Protein AF-A0A6J7SQ19-F1 (afdb_monomer_lite)

Radius of gyration: 59.52 Å; chains: 1; bounding box: 127×38×156 Å

Structure (mmCIF, N/CA/C/O backbone):
data_AF-A0A6J7SQ19-F1
#
_entry.id   AF-A0A6J7SQ19-F1
#
loop_
_atom_site.group_PDB
_atom_site.id
_atom_site.type_symbol
_atom_site.label_atom_id
_atom_site.label_alt_id
_atom_site.label_comp_id
_atom_site.label_asym_id
_atom_site.label_entity_id
_atom_site.label_seq_id
_atom_site.pdbx_PDB_ins_code
_atom_site.Cartn_x
_atom_site.Cartn_y
_atom_site.Cartn_z
_atom_site.occupancy
_atom_site.B_iso_or_equiv
_atom_site.auth_seq_id
_atom_site.auth_comp_id
_atom_site.auth_asym_id
_atom_site.auth_atom_id
_atom_site.pdbx_PDB_model_num
ATOM 1 N N . MET A 1 1 ? 9.308 4.528 -17.799 1.00 61.47 1 MET A N 1
ATOM 2 C CA . MET A 1 1 ? 9.186 5.424 -16.622 1.00 61.47 1 MET A CA 1
ATOM 3 C C . MET A 1 1 ? 7.743 5.709 -16.205 1.00 61.47 1 MET A C 1
ATOM 5 O O . MET A 1 1 ? 7.456 5.507 -15.036 1.00 61.47 1 MET A O 1
ATOM 9 N N . ALA A 1 2 ? 6.822 6.088 -17.105 1.00 77.94 2 ALA A N 1
ATOM 10 C CA . ALA A 1 2 ? 5.436 6.434 -16.731 1.00 77.94 2 ALA A CA 1
ATOM 11 C C . ALA A 1 2 ? 4.703 5.368 -15.881 1.00 77.94 2 ALA A C 1
ATOM 13 O O . ALA A 1 2 ? 4.061 5.711 -14.897 1.00 77.94 2 ALA A O 1
ATOM 14 N N . ALA A 1 3 ? 4.859 4.077 -16.196 1.00 81.38 3 ALA A N 1
ATOM 15 C CA . ALA A 1 3 ? 4.222 2.994 -15.436 1.00 81.38 3 ALA A CA 1
ATOM 16 C C . ALA A 1 3 ? 4.798 2.794 -14.017 1.00 81.38 3 ALA A C 1
ATOM 18 O O . ALA A 1 3 ? 4.071 2.393 -13.113 1.00 81.38 3 ALA A O 1
ATOM 19 N N . ALA A 1 4 ? 6.093 3.065 -13.810 1.00 86.88 4 ALA A N 1
ATOM 20 C CA . ALA A 1 4 ? 6.707 2.996 -12.482 1.00 86.88 4 ALA A CA 1
ATOM 21 C C . ALA A 1 4 ? 6.239 4.168 -11.611 1.00 86.88 4 ALA A C 1
ATOM 23 O O . ALA A 1 4 ? 5.883 3.961 -10.455 1.00 86.88 4 ALA A O 1
ATOM 24 N N . GLN A 1 5 ? 6.146 5.363 -12.204 1.00 90.94 5 GLN A N 1
ATOM 25 C CA . GLN A 1 5 ? 5.613 6.541 -11.525 1.00 90.94 5 GLN A CA 1
ATOM 26 C C . GLN A 1 5 ? 4.146 6.346 -11.123 1.00 90.94 5 GLN A C 1
ATOM 28 O O . GLN A 1 5 ? 3.819 6.513 -9.959 1.00 90.94 5 GLN A O 1
ATOM 33 N N . GLN A 1 6 ? 3.290 5.875 -12.038 1.00 92.50 6 GLN A N 1
ATOM 34 C CA . GLN A 1 6 ? 1.878 5.602 -11.732 1.00 92.50 6 GLN A CA 1
ATOM 35 C C . GLN A 1 6 ? 1.698 4.634 -10.556 1.00 92.50 6 GLN A C 1
ATOM 37 O O . GLN A 1 6 ? 0.810 4.814 -9.727 1.00 92.50 6 GLN A O 1
ATOM 42 N N . LYS A 1 7 ? 2.542 3.600 -10.469 1.00 92.75 7 LYS A N 1
ATOM 43 C CA . LYS A 1 7 ? 2.512 2.648 -9.354 1.00 92.75 7 LYS A CA 1
ATOM 44 C C . LYS A 1 7 ? 2.992 3.274 -8.045 1.00 92.75 7 LYS A C 1
ATOM 46 O O . LYS A 1 7 ? 2.427 2.964 -7.002 1.00 92.75 7 LYS A O 1
ATOM 51 N N . ALA A 1 8 ? 4.004 4.139 -8.095 1.00 93.12 8 ALA A N 1
ATOM 52 C CA . ALA A 1 8 ? 4.473 4.875 -6.925 1.00 93.12 8 ALA A CA 1
ATOM 53 C C . ALA A 1 8 ? 3.40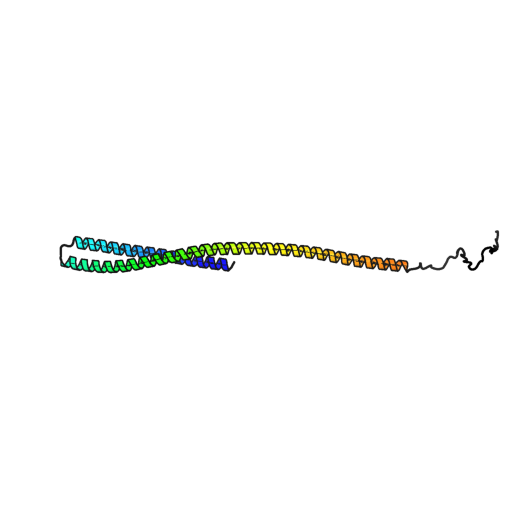2 5.852 -6.411 1.00 93.12 8 ALA A C 1
ATOM 55 O O . ALA A 1 8 ? 3.161 5.909 -5.209 1.00 93.12 8 ALA A O 1
ATOM 56 N N . ASP A 1 9 ? 2.705 6.543 -7.316 1.00 95.56 9 ASP A N 1
ATOM 57 C CA . ASP A 1 9 ? 1.605 7.448 -6.970 1.00 95.56 9 ASP A CA 1
ATOM 58 C C . ASP A 1 9 ? 0.426 6.676 -6.347 1.00 95.56 9 ASP A C 1
ATOM 60 O O . ASP A 1 9 ? -0.127 7.093 -5.330 1.00 95.56 9 ASP A O 1
ATOM 64 N N . ALA A 1 10 ? 0.079 5.509 -6.904 1.00 94.81 10 ALA A N 1
ATOM 65 C CA . ALA A 1 10 ? -0.948 4.631 -6.340 1.00 94.81 10 ALA A CA 1
ATOM 66 C C . ALA A 1 10 ? -0.567 4.107 -4.945 1.00 94.81 10 ALA A C 1
ATOM 68 O O . ALA A 1 10 ? -1.407 4.073 -4.049 1.00 94.81 10 ALA A O 1
ATOM 69 N N . LEU A 1 11 ? 0.702 3.736 -4.741 1.00 96.81 11 LEU A N 1
ATOM 70 C CA . LEU A 1 11 ? 1.204 3.344 -3.426 1.00 96.81 11 LEU A CA 1
ATOM 71 C C . LEU A 1 11 ? 1.103 4.502 -2.426 1.00 96.81 11 LEU A C 1
ATOM 73 O O . LEU A 1 11 ? 0.651 4.292 -1.306 1.00 96.81 11 LEU A O 1
ATOM 77 N N . ALA A 1 12 ? 1.482 5.718 -2.823 1.00 96.62 12 ALA A N 1
ATOM 78 C CA . ALA A 1 12 ? 1.387 6.891 -1.958 1.00 96.62 12 ALA A CA 1
ATOM 79 C C . ALA A 1 12 ? -0.063 7.183 -1.538 1.00 96.62 12 ALA A C 1
ATOM 81 O O . ALA A 1 12 ? -0.307 7.514 -0.378 1.00 96.62 12 ALA A O 1
ATOM 82 N N . ALA A 1 13 ? -1.023 7.012 -2.452 1.00 96.50 13 ALA A N 1
ATOM 83 C CA . ALA A 1 13 ? -2.443 7.157 -2.146 1.00 96.50 13 ALA A CA 1
ATOM 84 C C . ALA A 1 13 ? -2.919 6.121 -1.114 1.00 96.50 13 ALA A C 1
ATOM 86 O O . ALA A 1 13 ? -3.544 6.499 -0.126 1.00 96.50 13 ALA A O 1
ATOM 87 N N . VAL A 1 14 ? -2.566 4.843 -1.292 1.00 97.38 14 VAL A N 1
ATOM 88 C CA . VAL A 1 14 ? -2.947 3.778 -0.347 1.00 97.38 14 VAL A CA 1
ATOM 89 C C . VAL A 1 14 ? -2.276 3.959 1.013 1.00 97.38 14 VAL A C 1
ATOM 91 O O . VAL A 1 14 ? -2.932 3.773 2.026 1.00 97.38 14 VAL A O 1
ATOM 94 N N . VAL A 1 15 ? -1.012 4.390 1.066 1.00 96.94 15 VAL A N 1
ATOM 95 C CA . VAL A 1 15 ? -0.329 4.699 2.338 1.00 96.94 15 VAL A CA 1
ATOM 96 C C . VAL A 1 15 ? -1.060 5.808 3.099 1.00 96.94 15 VAL A C 1
ATOM 98 O O . VAL A 1 15 ? -1.231 5.719 4.313 1.00 96.94 15 VAL A O 1
ATOM 101 N N . ALA A 1 16 ? -1.511 6.852 2.399 1.00 97.12 16 ALA A N 1
ATOM 102 C CA . ALA A 1 16 ? -2.270 7.933 3.020 1.00 97.12 16 ALA A CA 1
ATOM 103 C C . ALA A 1 16 ? -3.651 7.465 3.511 1.00 97.12 16 ALA A C 1
ATOM 105 O O . ALA A 1 16 ? -4.080 7.855 4.598 1.00 97.12 16 ALA A O 1
ATOM 106 N N . GLU A 1 17 ? -4.337 6.627 2.731 1.00 96.69 17 GLU A N 1
ATOM 107 C CA . GLU A 1 17 ? -5.620 6.036 3.117 1.00 96.69 17 GLU A CA 1
ATOM 108 C C . GLU A 1 17 ? -5.473 5.112 4.331 1.00 96.69 17 GLU A C 1
ATOM 110 O O . GLU A 1 17 ? -6.260 5.203 5.270 1.00 96.69 17 GLU A O 1
ATOM 115 N N . ASN A 1 18 ? -4.418 4.298 4.359 1.00 96.50 18 ASN A N 1
ATOM 116 C CA . ASN A 1 18 ? -4.126 3.390 5.459 1.00 96.50 18 ASN A CA 1
ATOM 117 C C . ASN A 1 18 ? -3.840 4.150 6.760 1.00 96.50 18 ASN A C 1
ATOM 119 O O . ASN A 1 18 ? -4.461 3.885 7.783 1.00 96.50 18 ASN A O 1
ATOM 123 N N . ALA A 1 19 ? -3.014 5.200 6.705 1.00 96.44 19 ALA A N 1
ATOM 124 C CA . ALA A 1 19 ? -2.771 6.060 7.864 1.00 96.44 19 ALA A CA 1
ATOM 125 C C . ALA A 1 19 ? -4.064 6.714 8.395 1.00 96.44 19 ALA A C 1
ATOM 127 O O . ALA A 1 19 ? -4.245 6.877 9.603 1.00 96.44 19 ALA A O 1
ATOM 128 N N . ALA A 1 20 ? -4.990 7.093 7.508 1.00 96.75 20 ALA A N 1
ATOM 129 C CA . ALA A 1 20 ? -6.291 7.615 7.921 1.00 96.75 20 ALA A CA 1
ATOM 130 C C . ALA A 1 20 ? -7.177 6.529 8.561 1.00 96.75 20 ALA A C 1
ATOM 132 O O . ALA A 1 20 ? -7.862 6.813 9.549 1.00 96.75 20 ALA A O 1
ATOM 133 N N . ALA A 1 21 ? -7.146 5.303 8.032 1.00 97.31 21 ALA A N 1
ATOM 134 C CA . ALA A 1 21 ? -7.865 4.154 8.576 1.00 97.31 21 ALA A CA 1
ATOM 135 C C . ALA A 1 21 ? -7.328 3.740 9.956 1.00 97.31 21 ALA A C 1
ATOM 137 O O . ALA A 1 21 ? -8.123 3.541 10.870 1.00 97.31 21 ALA A O 1
ATOM 138 N N . GLU A 1 22 ? -6.008 3.728 10.164 1.00 97.00 22 GLU A N 1
ATOM 139 C CA . GLU A 1 22 ? -5.392 3.471 11.475 1.00 97.00 22 GLU A CA 1
ATOM 140 C C . GLU A 1 22 ? -5.853 4.491 12.525 1.00 97.00 22 GLU A C 1
ATOM 142 O O . GLU A 1 22 ? -6.236 4.130 13.639 1.00 97.00 22 GLU A O 1
ATOM 147 N N . VAL A 1 23 ? -5.894 5.778 12.161 1.00 97.75 23 VAL A N 1
ATOM 148 C CA . VAL A 1 23 ? -6.416 6.832 13.043 1.00 97.75 23 VAL A CA 1
ATOM 149 C C . VAL A 1 23 ? -7.904 6.619 13.341 1.00 97.75 23 VAL A C 1
ATOM 151 O O . VAL A 1 23 ? -8.350 6.877 14.462 1.00 97.75 23 VAL A O 1
ATOM 154 N N . ALA A 1 24 ? -8.692 6.169 12.363 1.00 95.88 24 ALA A N 1
ATOM 155 C CA . ALA A 1 24 ? -10.102 5.852 12.568 1.00 95.88 24 ALA A CA 1
ATOM 156 C C . ALA A 1 24 ? -10.284 4.642 13.500 1.00 95.88 24 ALA A C 1
ATOM 158 O O . ALA A 1 24 ? -11.087 4.721 14.431 1.00 95.88 24 ALA A O 1
ATOM 159 N N . ALA A 1 25 ? -9.496 3.580 13.321 1.00 97.00 25 ALA A N 1
ATOM 160 C CA . ALA A 1 25 ? -9.486 2.405 14.187 1.00 97.00 25 ALA A CA 1
ATOM 161 C C . ALA A 1 25 ? -9.080 2.766 15.620 1.00 97.00 25 ALA A C 1
ATOM 163 O O . ALA A 1 25 ? -9.743 2.360 16.573 1.00 97.00 25 ALA A O 1
ATOM 164 N N . GLN A 1 26 ? -8.065 3.619 15.791 1.00 97.12 26 GLN A N 1
ATOM 165 C CA . GLN A 1 26 ? -7.659 4.101 17.109 1.00 97.12 26 GLN A CA 1
ATOM 166 C C . GLN A 1 26 ? -8.778 4.895 17.794 1.00 97.12 26 GLN A C 1
ATOM 168 O O . GLN A 1 26 ? -9.057 4.674 18.971 1.00 97.12 26 GLN A O 1
ATOM 173 N N . LYS A 1 27 ? -9.466 5.779 17.061 1.00 97.50 27 LYS A N 1
ATOM 174 C CA . LYS A 1 27 ? -10.623 6.522 17.587 1.00 97.50 27 LYS A CA 1
ATOM 175 C C . LYS A 1 27 ? -11.780 5.600 17.964 1.00 97.50 27 LYS A C 1
ATOM 177 O O . LYS A 1 27 ? -12.394 5.812 19.006 1.00 97.50 27 LYS A O 1
ATOM 182 N N . ALA A 1 28 ? -12.070 4.588 17.148 1.00 97.06 28 ALA A N 1
ATOM 183 C CA . ALA A 1 28 ? -13.110 3.605 17.437 1.00 97.06 28 ALA A CA 1
ATOM 184 C C . ALA A 1 28 ? -12.775 2.782 18.692 1.00 97.06 28 ALA A C 1
ATOM 186 O O . ALA A 1 28 ? -13.626 2.617 19.564 1.00 97.06 28 ALA A O 1
ATOM 187 N N . ALA A 1 29 ? -11.518 2.356 18.840 1.00 95.94 29 ALA A N 1
ATOM 188 C CA . ALA A 1 29 ? -11.042 1.663 20.033 1.00 95.94 29 ALA A CA 1
ATOM 189 C C . ALA A 1 29 ? -11.130 2.545 21.292 1.00 95.94 29 ALA A C 1
ATOM 191 O O . ALA A 1 29 ? -11.565 2.074 22.343 1.00 95.94 29 ALA A O 1
ATOM 192 N N . SER A 1 30 ? -10.771 3.832 21.196 1.00 97.12 30 SER A N 1
ATOM 193 C CA . SER A 1 30 ? -10.943 4.785 22.302 1.00 97.12 30 SER A CA 1
ATOM 194 C C . SER A 1 30 ? -12.415 4.968 22.678 1.00 97.12 30 SER A C 1
ATOM 196 O O . SER A 1 30 ? -12.744 4.912 23.858 1.00 97.12 30 SER A O 1
ATOM 198 N N . ALA A 1 31 ? -13.310 5.106 21.697 1.00 96.50 31 ALA A N 1
ATOM 199 C CA . ALA A 1 31 ? -14.744 5.214 21.954 1.00 96.50 31 ALA A CA 1
ATOM 200 C C . ALA A 1 31 ? -15.303 3.953 22.636 1.00 96.50 31 ALA A C 1
ATOM 202 O O . ALA A 1 31 ? -16.073 4.057 23.589 1.00 96.50 31 ALA A O 1
ATOM 203 N N . LEU A 1 32 ? -14.882 2.758 22.206 1.00 97.56 32 LEU A N 1
ATOM 204 C CA . LEU A 1 32 ? -15.256 1.508 22.868 1.00 97.56 32 LEU A CA 1
ATOM 205 C C . LEU A 1 32 ? -14.765 1.471 24.325 1.00 97.56 32 LEU A C 1
ATOM 207 O O . LEU A 1 32 ? -15.523 1.088 25.217 1.00 97.56 32 LEU A O 1
ATOM 211 N N . ALA A 1 33 ? -13.530 1.908 24.586 1.0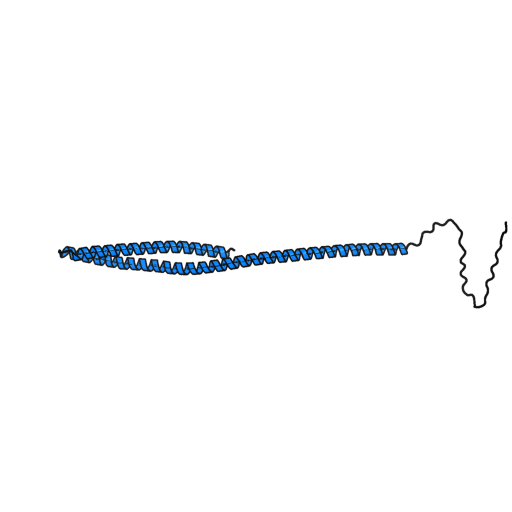0 96.75 33 ALA A N 1
ATOM 212 C CA . ALA A 1 33 ? -12.984 1.980 25.939 1.00 96.75 33 ALA A CA 1
ATOM 213 C C . ALA A 1 33 ? -13.790 2.931 26.844 1.00 96.75 33 ALA A C 1
ATOM 215 O O . ALA A 1 33 ? -14.128 2.557 27.966 1.00 96.75 33 ALA A O 1
ATOM 216 N N . GLU A 1 34 ? -14.169 4.111 26.345 1.00 97.31 34 GLU A N 1
ATOM 217 C CA . GLU A 1 34 ? -15.006 5.071 27.081 1.00 97.31 34 GLU A CA 1
ATOM 218 C C . GLU A 1 34 ? -16.383 4.488 27.438 1.00 97.31 34 GLU A C 1
ATOM 220 O O . GLU A 1 34 ? -16.883 4.675 28.549 1.00 97.31 34 GLU A O 1
ATOM 225 N N . VAL A 1 35 ? -17.013 3.747 26.521 1.00 97.38 35 VAL A N 1
ATOM 226 C CA . VAL A 1 35 ? -18.318 3.120 26.790 1.00 97.38 35 VAL A CA 1
ATOM 227 C C . VAL A 1 35 ? -18.181 1.971 27.801 1.00 97.38 35 VAL A C 1
ATOM 229 O O . VAL A 1 35 ? -19.038 1.805 28.675 1.00 97.38 35 VAL A O 1
ATOM 232 N N . LEU A 1 36 ? -17.088 1.206 27.750 1.00 97.19 36 LEU A N 1
ATOM 233 C CA . LEU A 1 36 ? -16.792 0.173 28.749 1.00 97.19 36 LEU A CA 1
ATOM 234 C C . LEU A 1 36 ? -16.543 0.771 30.141 1.00 97.19 36 LEU A C 1
ATOM 236 O O . LEU A 1 36 ? -16.985 0.196 31.140 1.00 97.19 36 LEU A O 1
ATOM 240 N N . GLU A 1 37 ? -15.903 1.937 30.220 1.00 97.12 37 GLU A N 1
ATOM 241 C CA . GLU A 1 37 ? -15.736 2.681 31.469 1.00 97.12 37 GLU A CA 1
ATOM 242 C C . GLU A 1 37 ? -17.091 3.154 32.020 1.00 97.12 37 GLU A C 1
ATOM 244 O O . GLU A 1 37 ? -17.403 2.903 33.187 1.00 97.12 37 GLU A O 1
ATOM 249 N N . GLN A 1 38 ? -17.967 3.705 31.169 1.00 97.06 38 GLN A N 1
ATOM 250 C CA . GLN A 1 38 ? -19.342 4.050 31.558 1.00 97.06 38 GLN A CA 1
ATOM 251 C C . GLN A 1 38 ? -20.102 2.836 32.110 1.00 97.06 38 GLN A C 1
ATOM 253 O O . GLN A 1 38 ? -20.788 2.941 33.132 1.00 97.06 38 GLN A O 1
ATOM 258 N N . ARG A 1 39 ? -19.960 1.659 31.483 1.00 97.06 39 ARG A N 1
ATOM 259 C CA . ARG A 1 39 ? -20.559 0.413 31.986 1.00 97.06 39 ARG A CA 1
ATOM 260 C C . ARG A 1 39 ? -20.041 0.059 33.375 1.00 97.06 39 ARG A C 1
ATOM 262 O O . ARG A 1 39 ? -20.836 -0.337 34.233 1.00 97.06 39 ARG A O 1
ATOM 269 N N . ALA A 1 40 ? -18.738 0.194 33.610 1.00 96.19 40 ALA A N 1
ATOM 270 C CA . ALA A 1 40 ? -18.130 -0.084 34.907 1.00 96.19 40 ALA A CA 1
ATOM 271 C C . ALA A 1 40 ? -18.650 0.875 35.994 1.00 96.19 40 ALA A C 1
ATOM 273 O O . ALA A 1 40 ? -19.036 0.427 37.078 1.00 96.19 40 ALA A O 1
ATOM 274 N N . GLU A 1 41 ? -18.755 2.172 35.696 1.00 96.25 41 GLU A N 1
ATOM 275 C CA . GLU A 1 41 ? -19.311 3.164 36.621 1.00 96.25 41 GLU A CA 1
ATOM 276 C C . GLU A 1 41 ? -20.779 2.889 36.972 1.00 96.25 41 GLU A C 1
ATOM 278 O O . GLU A 1 41 ? -21.167 2.946 38.143 1.00 96.25 41 GLU A O 1
ATOM 283 N N . ILE A 1 42 ? -21.608 2.581 35.970 1.00 96.25 42 ILE A N 1
ATOM 284 C CA . ILE A 1 42 ? -23.028 2.258 36.167 1.00 96.25 42 ILE A CA 1
ATOM 285 C C . ILE A 1 42 ? -23.168 0.976 36.992 1.00 96.25 42 ILE A C 1
ATOM 287 O O . ILE A 1 42 ? -23.968 0.933 37.928 1.00 96.25 42 ILE A O 1
ATOM 291 N N . SER A 1 43 ? -22.350 -0.039 36.709 1.00 93.88 43 SER A N 1
ATOM 292 C CA . SER A 1 43 ? -22.338 -1.295 37.468 1.00 93.88 43 SER A CA 1
ATOM 293 C C . SER A 1 43 ? -21.961 -1.067 38.938 1.00 93.88 43 SER A C 1
ATOM 295 O O . SER A 1 43 ? -22.599 -1.615 39.837 1.00 93.88 43 SER A O 1
ATOM 297 N N . SER A 1 44 ? -20.980 -0.200 39.203 1.00 94.56 44 SER A N 1
ATOM 298 C CA . SER A 1 44 ? -20.584 0.193 40.563 1.00 94.56 44 SER A CA 1
ATOM 299 C C . SER A 1 44 ? -21.711 0.924 41.313 1.00 94.56 44 SER A C 1
ATOM 301 O O . SER A 1 44 ? -22.014 0.615 42.473 1.00 94.56 44 SER A O 1
ATOM 303 N N . LYS A 1 45 ? -22.412 1.845 40.635 1.00 94.25 45 LYS A N 1
ATOM 304 C CA . LYS A 1 45 ? -23.600 2.525 41.183 1.00 94.25 45 LYS A CA 1
ATOM 305 C C . LYS A 1 45 ? -24.719 1.531 41.496 1.00 94.25 45 LYS A C 1
ATOM 307 O O . LYS A 1 45 ? -25.315 1.603 42.568 1.00 94.25 45 LYS A O 1
ATOM 312 N N . LEU A 1 46 ? -24.974 0.566 40.612 1.00 93.81 46 LEU A N 1
ATOM 313 C CA . LEU A 1 46 ? -25.996 -0.458 40.829 1.00 93.81 46 LEU A CA 1
ATOM 314 C C . LEU A 1 46 ? -25.673 -1.346 42.043 1.00 93.81 46 LEU A C 1
ATOM 316 O O . LEU A 1 46 ? -26.566 -1.661 42.832 1.00 93.81 46 LEU A O 1
ATOM 320 N N . ALA A 1 47 ? -24.401 -1.711 42.229 1.00 92.81 47 ALA A N 1
ATOM 321 C CA . ALA A 1 47 ? -23.956 -2.528 43.357 1.00 92.81 47 ALA A CA 1
ATOM 322 C C . ALA A 1 47 ? -24.157 -1.833 44.716 1.00 92.81 47 ALA A C 1
ATOM 324 O O . ALA A 1 47 ? -24.516 -2.488 45.695 1.00 92.81 47 ALA A O 1
ATOM 325 N N . THR A 1 48 ? -23.971 -0.512 44.774 1.00 93.62 48 THR A N 1
ATOM 326 C CA . THR A 1 48 ? -24.037 0.284 46.015 1.00 93.62 48 THR A CA 1
ATOM 327 C C . THR A 1 48 ? -25.417 0.883 46.306 1.00 93.62 48 THR A C 1
ATOM 329 O O . THR A 1 48 ? -25.667 1.347 47.419 1.00 93.62 48 THR A O 1
ATOM 332 N N . SER A 1 49 ? -26.340 0.860 45.342 1.00 92.19 49 SER A N 1
ATOM 333 C CA . SER A 1 49 ? -27.642 1.512 45.482 1.00 92.19 49 SER A CA 1
ATOM 334 C C . SER A 1 49 ? -28.632 0.695 46.323 1.00 92.19 49 SER A C 1
ATOM 336 O O . SER A 1 49 ? -29.003 -0.423 45.970 1.00 92.19 49 SER A O 1
ATOM 338 N N . LEU A 1 50 ? -29.100 1.248 47.446 1.00 90.75 50 LEU A N 1
ATOM 339 C CA . LEU A 1 50 ? -30.001 0.561 48.391 1.00 90.75 50 LEU A CA 1
ATOM 340 C C . LEU A 1 50 ? -31.494 0.801 48.111 1.00 90.75 50 LEU A C 1
ATOM 342 O O . LEU A 1 50 ? -32.345 0.103 48.660 1.00 90.75 50 LEU A O 1
ATOM 346 N N . LYS A 1 51 ? -31.834 1.794 47.281 1.00 94.38 51 LYS A N 1
ATOM 347 C CA . LYS A 1 51 ? -33.225 2.175 47.004 1.00 94.38 51 LYS A CA 1
ATOM 348 C C . LYS A 1 51 ? -33.745 1.468 45.746 1.00 94.38 51 LYS A C 1
ATOM 350 O O . LYS A 1 51 ? -33.116 1.593 44.697 1.00 94.38 51 LYS A O 1
ATOM 355 N N . PRO A 1 52 ? -34.917 0.804 45.791 1.00 91.69 52 PRO A N 1
ATOM 356 C CA . PRO A 1 52 ? -35.460 0.082 44.636 1.00 91.69 52 PRO A CA 1
ATOM 357 C C . PRO A 1 52 ? -35.648 0.943 43.379 1.00 91.69 52 PRO A C 1
ATOM 359 O O . PRO A 1 52 ? -35.323 0.504 42.281 1.00 91.69 52 PRO A O 1
ATOM 362 N N . ALA A 1 53 ? -36.123 2.184 43.533 1.00 90.81 53 ALA A N 1
ATOM 363 C CA . ALA A 1 53 ? -36.317 3.102 42.407 1.00 90.81 53 ALA A CA 1
ATOM 364 C C . ALA A 1 53 ? -34.987 3.496 41.731 1.00 90.81 53 ALA A C 1
ATOM 366 O O . ALA A 1 53 ? -34.896 3.536 40.502 1.00 90.81 53 ALA A O 1
ATOM 367 N N . ASP A 1 54 ? -33.937 3.718 42.527 1.00 91.25 54 ASP A N 1
ATOM 368 C CA . ASP A 1 54 ? -32.607 4.060 42.019 1.00 91.25 54 ASP A CA 1
ATOM 369 C C . ASP A 1 54 ? -31.990 2.853 41.298 1.00 91.25 54 ASP A C 1
ATOM 371 O O . ASP A 1 54 ? -31.448 3.004 40.205 1.00 91.25 54 ASP A O 1
ATOM 375 N N . ARG A 1 55 ? -32.149 1.634 41.833 1.00 93.44 55 ARG A N 1
ATOM 376 C CA . ARG A 1 55 ? -31.709 0.405 41.149 1.00 93.44 55 ARG A CA 1
ATOM 377 C C . ARG A 1 55 ? -32.385 0.237 39.787 1.00 93.44 55 ARG A C 1
ATOM 379 O O . ARG A 1 55 ? -31.678 0.090 38.798 1.00 93.44 55 ARG A O 1
ATOM 386 N N . ALA A 1 56 ? -33.710 0.379 39.712 1.00 93.19 56 ALA A N 1
ATOM 387 C CA . ALA A 1 56 ? -34.455 0.241 38.457 1.00 93.19 56 ALA A CA 1
ATOM 388 C C . ALA A 1 56 ? -34.012 1.253 37.380 1.00 93.19 56 ALA A C 1
ATOM 390 O O . ALA A 1 56 ? -33.861 0.908 36.207 1.00 93.19 56 ALA A O 1
ATOM 391 N N . SER A 1 57 ? -33.764 2.511 37.762 1.00 93.38 57 SER A N 1
ATOM 392 C CA . SER A 1 57 ? -33.233 3.514 36.823 1.00 93.38 57 SER A CA 1
ATOM 393 C C . SER A 1 57 ? -31.796 3.213 36.376 1.00 93.38 57 SER A C 1
ATOM 395 O O . SER A 1 57 ? -31.464 3.427 35.210 1.00 93.38 57 SER A O 1
ATOM 397 N N . THR A 1 58 ? -30.964 2.667 37.266 1.00 94.44 58 THR A N 1
ATOM 398 C CA . THR A 1 58 ? -29.569 2.313 36.966 1.00 94.44 58 THR A CA 1
ATOM 399 C C . THR A 1 58 ? -29.478 1.062 36.084 1.00 94.44 58 THR A C 1
ATOM 401 O O . THR A 1 58 ? -28.658 1.025 35.175 1.00 94.44 58 THR A O 1
ATOM 404 N N . GLU A 1 59 ? -30.366 0.079 36.267 1.00 94.12 59 GLU A N 1
ATOM 405 C CA . GLU A 1 59 ? -30.517 -1.084 35.374 1.00 94.12 59 GLU A CA 1
ATOM 406 C C . GLU A 1 59 ? -30.927 -0.660 33.960 1.00 94.12 59 GLU A C 1
ATOM 408 O O . GLU A 1 59 ? -30.361 -1.133 32.977 1.00 94.12 59 GLU A O 1
ATOM 413 N N . LYS A 1 60 ? -31.851 0.302 33.839 1.00 94.94 60 LYS A N 1
ATOM 414 C CA . LYS A 1 60 ? -32.222 0.867 32.535 1.00 94.94 60 LYS A CA 1
ATOM 415 C C . LYS A 1 60 ? -31.049 1.588 31.861 1.00 94.94 60 LYS A C 1
ATOM 417 O O . LYS A 1 60 ? -30.886 1.488 30.648 1.00 94.94 60 LYS A O 1
ATOM 422 N N . ALA A 1 61 ? -30.241 2.318 32.632 1.00 94.75 61 ALA A N 1
ATOM 423 C CA . ALA A 1 61 ? -29.032 2.960 32.121 1.00 94.75 61 ALA A CA 1
ATOM 424 C C . ALA A 1 61 ? -27.966 1.935 31.701 1.00 94.75 61 ALA A C 1
ATOM 426 O O . ALA A 1 61 ? -27.278 2.162 30.709 1.00 94.75 61 ALA A O 1
ATOM 427 N N . LEU A 1 62 ? -27.857 0.811 32.419 1.00 95.25 62 LEU A N 1
ATOM 428 C CA . LEU A 1 62 ? -26.945 -0.280 32.084 1.00 95.25 62 LEU A CA 1
ATOM 429 C C . LEU A 1 62 ? -27.317 -0.915 30.741 1.00 95.25 62 LEU A C 1
ATOM 431 O O . LEU A 1 62 ? -26.457 -0.992 29.873 1.00 95.25 62 LEU A O 1
ATOM 435 N N . ALA A 1 63 ? -28.593 -1.257 30.539 1.00 95.12 63 ALA A N 1
ATOM 436 C CA . ALA A 1 63 ? -29.077 -1.801 29.267 1.00 95.12 63 ALA A CA 1
ATOM 437 C C . ALA A 1 63 ? -28.790 -0.852 28.087 1.00 95.12 63 ALA A C 1
ATOM 439 O O . ALA A 1 63 ? -28.264 -1.265 27.062 1.00 95.12 63 ALA A O 1
ATOM 440 N N . ALA A 1 64 ? -29.036 0.451 28.263 1.00 94.56 64 ALA A N 1
ATOM 441 C CA . ALA A 1 64 ? -28.741 1.445 27.229 1.00 94.56 64 ALA A CA 1
ATOM 442 C C . ALA A 1 64 ? -27.236 1.610 26.937 1.00 94.56 64 ALA A C 1
ATOM 444 O O . ALA A 1 64 ? -26.868 2.087 25.864 1.00 94.56 64 ALA A O 1
ATOM 445 N N . VAL A 1 65 ? -26.357 1.292 27.894 1.00 97.12 65 VAL A N 1
ATOM 446 C CA . VAL A 1 65 ? -24.907 1.269 27.667 1.00 97.12 65 VAL A CA 1
ATOM 447 C C . VAL A 1 65 ? -24.471 -0.028 26.995 1.00 97.12 65 VAL A C 1
ATOM 449 O O . VAL A 1 65 ? -23.572 0.029 26.167 1.00 97.12 65 VAL A O 1
ATOM 452 N N . GLU A 1 66 ? -25.112 -1.162 27.273 1.00 96.19 66 GLU A N 1
ATOM 453 C CA . GLU A 1 66 ? -24.852 -2.416 26.552 1.00 96.19 66 GLU A CA 1
ATOM 454 C C . GLU A 1 66 ? -25.148 -2.269 25.052 1.00 96.19 66 GLU A C 1
ATOM 456 O O . GLU A 1 66 ? -24.269 -2.557 24.246 1.00 96.19 66 GLU A O 1
ATOM 461 N N . ASP A 1 67 ? -26.267 -1.638 24.678 1.00 94.88 67 ASP A N 1
ATOM 462 C CA . ASP A 1 67 ? -26.564 -1.317 23.269 1.00 94.88 67 ASP A CA 1
ATOM 463 C C . ASP A 1 67 ? -25.465 -0.450 22.611 1.00 94.88 67 ASP A C 1
ATOM 465 O O . ASP A 1 67 ? -25.145 -0.589 21.428 1.00 94.88 67 ASP A O 1
ATOM 469 N N . LYS A 1 68 ? -24.864 0.476 23.374 1.00 95.56 68 LYS A N 1
ATOM 470 C CA . LYS A 1 68 ? -23.758 1.316 22.885 1.00 95.56 68 LYS A CA 1
ATOM 471 C C . LYS A 1 68 ? -22.452 0.542 22.754 1.00 95.56 68 LYS A C 1
ATOM 473 O O . LYS A 1 68 ? -21.651 0.903 21.895 1.00 95.56 68 LYS A O 1
ATOM 478 N N . ILE A 1 69 ? -22.215 -0.458 23.604 1.00 97.56 69 ILE A N 1
ATOM 479 C CA . ILE A 1 69 ? -21.036 -1.325 23.508 1.00 97.56 69 ILE A CA 1
ATOM 480 C C . ILE A 1 69 ? -21.114 -2.114 22.215 1.00 97.56 69 ILE A C 1
ATOM 482 O O . ILE A 1 69 ? -20.150 -2.079 21.462 1.00 97.56 69 ILE A O 1
ATOM 486 N N . ASP A 1 70 ? -22.257 -2.734 21.929 1.00 95.50 70 ASP A N 1
ATOM 487 C CA . ASP A 1 70 ? -22.443 -3.519 20.707 1.00 95.50 70 ASP A CA 1
ATOM 488 C C . ASP A 1 70 ? -22.190 -2.655 19.461 1.00 95.50 70 ASP A C 1
ATOM 490 O O . ASP A 1 70 ? -21.414 -3.024 18.579 1.00 95.50 70 ASP A O 1
ATOM 494 N N . ALA A 1 71 ? -22.752 -1.440 19.431 1.00 95.38 71 ALA A N 1
ATOM 495 C CA . ALA A 1 71 ? -22.516 -0.496 18.340 1.00 95.38 71 ALA A CA 1
ATOM 496 C C . ALA A 1 71 ? -21.043 -0.045 18.242 1.00 95.38 71 ALA A C 1
ATOM 498 O O . ALA A 1 71 ? -20.497 0.063 17.144 1.00 95.38 71 ALA A O 1
ATOM 499 N N . ALA A 1 72 ? -20.384 0.234 19.372 1.00 95.75 72 ALA A N 1
ATOM 500 C CA . ALA A 1 72 ? -18.982 0.648 19.391 1.00 95.75 72 ALA A CA 1
ATOM 501 C C . ALA A 1 72 ? -18.031 -0.492 18.990 1.00 95.75 72 ALA A C 1
ATOM 503 O O . ALA A 1 72 ? -17.039 -0.235 18.309 1.00 95.75 72 ALA A O 1
ATOM 504 N N . GLN A 1 73 ? -18.345 -1.735 19.368 1.00 97.25 73 GLN A N 1
ATOM 505 C CA . GLN A 1 73 ? -17.621 -2.934 18.948 1.00 97.25 73 GLN A CA 1
ATOM 506 C C . GLN A 1 73 ? -17.740 -3.137 17.441 1.00 97.25 73 GLN A C 1
ATOM 508 O O . GLN A 1 73 ? -16.718 -3.243 16.776 1.00 97.25 73 GLN A O 1
ATOM 513 N N . GLU A 1 74 ? -18.951 -3.065 16.881 1.00 97.12 74 GLU A N 1
ATOM 514 C CA . GLU A 1 74 ? -19.145 -3.204 15.433 1.00 97.12 74 GLU A CA 1
ATOM 515 C C . GLU A 1 74 ? -18.364 -2.139 14.640 1.00 97.12 74 GLU A C 1
ATOM 517 O O . GLU A 1 74 ? -17.796 -2.426 13.585 1.00 97.12 74 GLU A O 1
ATOM 522 N N . ILE A 1 75 ? -18.305 -0.899 15.140 1.00 96.81 75 ILE A N 1
ATOM 523 C CA . ILE A 1 75 ? -17.514 0.173 14.518 1.00 96.81 75 ILE A CA 1
ATOM 524 C C . ILE A 1 75 ? -16.012 -0.119 14.621 1.00 96.81 75 ILE A C 1
ATOM 526 O O . ILE A 1 75 ? -15.294 0.081 13.641 1.00 96.81 75 ILE A O 1
ATOM 530 N N . ALA A 1 76 ? -15.534 -0.570 15.783 1.00 96.88 76 ALA A N 1
ATOM 531 C CA . ALA A 1 76 ? -14.128 -0.906 15.986 1.00 96.88 76 ALA A CA 1
ATOM 532 C C . ALA A 1 76 ? -13.692 -2.071 15.087 1.00 96.88 76 ALA A C 1
ATOM 534 O O . ALA A 1 76 ? -12.673 -1.952 14.409 1.00 96.88 76 ALA A O 1
ATOM 535 N N . ASP A 1 77 ? -14.496 -3.130 15.005 1.00 97.12 77 ASP A N 1
ATOM 536 C CA . ASP A 1 77 ? -14.226 -4.298 14.167 1.00 97.12 77 ASP A CA 1
ATOM 537 C C . ASP A 1 77 ? -14.151 -3.912 12.686 1.00 97.12 77 ASP A C 1
ATOM 539 O O . ASP A 1 77 ? -13.183 -4.248 12.007 1.00 97.12 77 ASP A O 1
ATOM 543 N N . LYS A 1 78 ? -15.110 -3.116 12.189 1.00 96.69 78 LYS A N 1
ATOM 544 C CA . LYS A 1 78 ? -15.087 -2.619 10.801 1.00 96.69 78 LYS A CA 1
ATOM 545 C C . LYS A 1 78 ? -13.882 -1.730 10.511 1.00 96.69 78 LYS A C 1
ATOM 547 O O . LYS A 1 78 ? -13.330 -1.781 9.415 1.00 96.69 78 LYS A O 1
ATOM 552 N N . ALA A 1 79 ? -13.492 -0.887 11.466 1.00 97.06 79 ALA A N 1
ATOM 553 C CA . ALA A 1 79 ? -12.332 -0.022 11.300 1.00 97.06 79 ALA A CA 1
ATOM 554 C C . ALA A 1 79 ? -11.029 -0.836 11.248 1.00 97.06 79 ALA A C 1
ATOM 556 O O . ALA A 1 79 ? -10.156 -0.525 10.443 1.00 97.06 79 ALA A O 1
ATOM 557 N N . ILE A 1 80 ? -10.920 -1.897 12.053 1.00 96.81 80 ILE A N 1
ATOM 558 C CA . ILE A 1 80 ? -9.785 -2.829 12.022 1.00 96.81 80 ILE A CA 1
ATOM 559 C C . ILE A 1 80 ? -9.767 -3.616 10.705 1.00 96.81 80 ILE A C 1
ATOM 561 O O . ILE A 1 80 ? -8.731 -3.660 10.050 1.00 96.81 80 ILE A O 1
ATOM 565 N N . GLU A 1 81 ? -10.905 -4.158 10.261 1.00 97.19 81 GLU A N 1
ATOM 566 C CA . GLU A 1 81 ? -11.008 -4.873 8.979 1.00 97.19 81 GLU A CA 1
ATOM 567 C C . GLU A 1 81 ? -10.576 -3.983 7.802 1.00 97.19 81 GLU A C 1
ATOM 569 O O . GLU A 1 81 ? -9.863 -4.424 6.898 1.00 97.19 81 GLU A O 1
ATOM 574 N N . GLN A 1 82 ? -10.946 -2.698 7.823 1.00 96.69 82 GLN A N 1
ATOM 575 C CA . GLN A 1 82 ? -10.512 -1.746 6.804 1.00 96.69 82 GLN A CA 1
ATOM 576 C C . GLN A 1 82 ? -8.988 -1.554 6.789 1.00 96.69 82 GLN A C 1
ATOM 578 O O . GLN A 1 82 ? -8.404 -1.503 5.704 1.00 96.69 82 GLN A O 1
ATOM 583 N N . VAL A 1 83 ? -8.346 -1.467 7.960 1.00 97.25 83 VAL A N 1
ATOM 584 C CA . VAL A 1 83 ? -6.879 -1.391 8.070 1.00 97.25 83 VAL A CA 1
ATOM 585 C C . VAL A 1 83 ? -6.238 -2.652 7.490 1.00 97.25 83 VAL A C 1
ATOM 587 O O . VAL A 1 83 ? -5.367 -2.548 6.632 1.00 97.25 83 VAL A O 1
ATOM 590 N N . GLU A 1 84 ? -6.728 -3.842 7.846 1.00 96.50 84 GLU A N 1
ATOM 591 C CA . GLU A 1 84 ? -6.183 -5.111 7.337 1.00 96.50 84 GLU A CA 1
ATOM 592 C C . GLU A 1 84 ? -6.262 -5.217 5.801 1.00 96.50 84 GLU A C 1
ATOM 594 O O . GLU A 1 84 ? -5.320 -5.666 5.137 1.00 96.50 84 GLU A O 1
ATOM 599 N N . VAL A 1 85 ? -7.373 -4.768 5.206 1.00 96.44 85 VAL A N 1
ATOM 600 C CA . VAL A 1 85 ? -7.543 -4.733 3.744 1.00 96.44 85 VAL A CA 1
ATOM 601 C C . VAL A 1 85 ? -6.554 -3.763 3.091 1.00 96.44 85 VAL A C 1
ATOM 603 O O . VAL A 1 85 ? -5.974 -4.082 2.042 1.00 96.44 85 VAL A O 1
ATOM 606 N N . LEU A 1 86 ? -6.353 -2.586 3.685 1.00 96.38 86 LEU A N 1
ATOM 607 C CA . LEU A 1 86 ? -5.438 -1.571 3.166 1.00 96.38 86 LEU A CA 1
ATOM 608 C C . LEU A 1 86 ? -3.973 -1.991 3.313 1.00 96.38 86 LEU A C 1
ATOM 610 O O . LEU A 1 86 ? -3.221 -1.829 2.352 1.00 96.38 86 LEU A O 1
ATOM 614 N N . ASP A 1 87 ? -3.592 -2.626 4.420 1.00 95.56 87 ASP A N 1
ATOM 615 C CA . ASP A 1 87 ? -2.261 -3.207 4.626 1.00 95.56 87 ASP A CA 1
ATOM 616 C C . ASP A 1 87 ? -1.923 -4.236 3.542 1.00 95.56 87 ASP A C 1
ATOM 618 O O . ASP A 1 87 ? -0.886 -4.149 2.873 1.00 95.56 87 ASP A O 1
ATOM 622 N N . ALA A 1 88 ? -2.842 -5.172 3.281 1.00 95.75 88 ALA A N 1
ATOM 623 C CA . ALA A 1 88 ? -2.660 -6.181 2.241 1.00 95.75 88 ALA A CA 1
ATOM 624 C C . ALA A 1 88 ? -2.560 -5.566 0.830 1.00 95.75 88 ALA A C 1
ATOM 626 O O . ALA A 1 88 ? -1.862 -6.091 -0.047 1.00 95.75 88 ALA A O 1
ATOM 627 N N . SER A 1 89 ? -3.269 -4.462 0.578 1.00 94.62 89 SER A N 1
ATOM 628 C CA . SER A 1 89 ? -3.179 -3.702 -0.676 1.00 94.62 89 SER A CA 1
ATOM 629 C C . SER A 1 89 ? -1.838 -2.971 -0.797 1.00 94.62 89 SER A C 1
ATOM 631 O O . SER A 1 89 ? -1.179 -3.030 -1.844 1.00 94.62 89 SER A O 1
ATOM 633 N N . GLN A 1 90 ? -1.397 -2.335 0.289 1.00 95.69 90 GLN A N 1
ATOM 634 C CA . GLN A 1 90 ? -0.145 -1.598 0.372 1.00 95.69 90 GLN A CA 1
ATOM 635 C C . GLN A 1 90 ? 1.051 -2.512 0.092 1.00 95.69 90 GLN A C 1
ATOM 637 O O . GLN A 1 90 ? 1.890 -2.170 -0.744 1.00 95.69 90 GLN A O 1
ATOM 642 N N . GLU A 1 91 ? 1.107 -3.698 0.704 1.00 94.94 91 GLU A N 1
ATOM 643 C CA . GLU A 1 91 ? 2.195 -4.664 0.496 1.00 94.94 91 GLU A CA 1
ATOM 644 C C . GLU A 1 91 ? 2.307 -5.097 -0.980 1.00 94.94 91 GLU A C 1
ATOM 646 O O . GLU A 1 91 ? 3.391 -5.086 -1.578 1.00 94.94 91 GLU A O 1
ATOM 651 N N . LYS A 1 92 ? 1.171 -5.400 -1.623 1.00 94.50 92 LYS A N 1
ATOM 652 C CA . LYS A 1 92 ? 1.128 -5.757 -3.053 1.00 94.50 92 LYS A CA 1
ATOM 653 C C . LYS A 1 92 ? 1.608 -4.611 -3.941 1.00 94.50 92 LYS A C 1
ATOM 655 O O . LYS A 1 92 ? 2.338 -4.837 -4.913 1.00 94.50 92 LYS A O 1
ATOM 660 N N . LEU A 1 93 ? 1.209 -3.378 -3.630 1.00 94.50 93 LEU A N 1
ATOM 661 C CA . LEU A 1 93 ? 1.641 -2.198 -4.376 1.00 94.50 93 LEU A CA 1
ATOM 662 C C . LEU A 1 93 ? 3.137 -1.930 -4.196 1.00 94.50 93 LEU A C 1
ATOM 664 O O . LEU A 1 93 ? 3.806 -1.644 -5.188 1.00 94.50 93 LEU A O 1
ATOM 668 N N . GLN A 1 94 ? 3.689 -2.106 -2.994 1.00 94.75 94 GLN A N 1
ATOM 669 C CA . GLN A 1 94 ? 5.129 -1.987 -2.744 1.00 94.75 94 GLN A CA 1
ATOM 670 C C . GLN A 1 94 ? 5.939 -2.951 -3.616 1.00 94.75 94 GLN A C 1
ATOM 672 O O . GLN A 1 94 ? 6.853 -2.523 -4.326 1.00 94.75 94 GLN A O 1
ATOM 677 N N . GLN A 1 95 ? 5.565 -4.234 -3.656 1.00 94.62 95 GLN A N 1
ATOM 678 C CA . GLN A 1 95 ? 6.225 -5.210 -4.533 1.00 94.62 95 GLN A CA 1
ATOM 679 C C . GLN A 1 95 ? 6.107 -4.816 -6.011 1.00 94.62 95 GLN A C 1
ATOM 681 O O . GLN A 1 95 ? 7.072 -4.864 -6.776 1.00 94.62 95 GLN A O 1
ATOM 686 N N . SER A 1 96 ? 4.920 -4.371 -6.415 1.00 93.38 96 SER A N 1
ATOM 687 C CA . SER A 1 96 ? 4.625 -3.933 -7.777 1.00 93.38 96 SER A CA 1
ATOM 688 C C . SER A 1 96 ? 5.447 -2.705 -8.203 1.00 93.38 96 SER A C 1
ATOM 690 O O . SER A 1 96 ? 5.860 -2.633 -9.368 1.00 93.38 96 SER A O 1
ATOM 692 N N . VAL A 1 97 ? 5.722 -1.772 -7.282 1.00 95.50 97 VAL A N 1
ATOM 693 C CA . VAL A 1 97 ? 6.610 -0.616 -7.490 1.00 95.50 97 VAL A CA 1
ATOM 694 C C . VAL A 1 97 ? 8.052 -1.073 -7.685 1.00 95.50 97 VAL A C 1
ATOM 696 O O . VAL A 1 97 ? 8.679 -0.663 -8.660 1.00 95.50 97 VAL A O 1
ATOM 699 N N . ILE A 1 98 ? 8.559 -1.966 -6.828 1.00 94.44 98 ILE A N 1
ATOM 700 C CA . ILE A 1 98 ? 9.930 -2.500 -6.925 1.00 94.44 98 ILE A CA 1
ATOM 701 C C . ILE A 1 98 ? 10.159 -3.157 -8.291 1.00 94.44 98 ILE A C 1
ATOM 703 O O . ILE A 1 98 ? 11.126 -2.842 -8.987 1.00 94.44 98 ILE A O 1
ATOM 707 N N . VAL A 1 99 ? 9.231 -4.016 -8.724 1.00 94.25 99 VAL A N 1
ATOM 708 C CA . VAL A 1 99 ? 9.311 -4.687 -10.031 1.00 94.25 99 VAL A CA 1
ATOM 709 C C . VAL A 1 99 ? 9.280 -3.676 -11.181 1.00 94.25 99 VAL A C 1
ATOM 711 O O . VAL A 1 99 ? 10.044 -3.797 -12.140 1.00 94.25 99 VAL A O 1
ATOM 714 N N . ALA A 1 100 ? 8.418 -2.659 -11.103 1.00 93.12 100 ALA A N 1
ATOM 715 C CA . ALA A 1 100 ? 8.323 -1.641 -12.145 1.00 93.12 100 ALA A CA 1
ATOM 716 C C . ALA A 1 100 ? 9.574 -0.753 -12.222 1.00 93.12 100 ALA A C 1
ATOM 718 O O . ALA A 1 100 ? 9.988 -0.386 -13.324 1.00 93.12 100 ALA A O 1
ATOM 719 N N . ALA A 1 101 ? 10.187 -0.436 -11.080 1.00 92.50 101 ALA A N 1
ATOM 720 C CA . ALA A 1 101 ? 11.440 0.307 -11.013 1.00 92.50 101 ALA A CA 1
ATOM 721 C C . ALA A 1 101 ? 12.591 -0.489 -11.648 1.00 92.50 101 ALA A C 1
ATOM 723 O O . ALA A 1 101 ? 13.264 0.030 -12.538 1.00 92.50 101 ALA A O 1
ATOM 724 N N . ALA A 1 102 ? 12.742 -1.770 -11.295 1.00 93.69 102 ALA A N 1
ATOM 725 C CA . ALA A 1 102 ? 13.759 -2.646 -11.882 1.00 93.69 102 ALA A CA 1
ATOM 726 C C . ALA A 1 102 ? 13.591 -2.804 -13.408 1.00 93.69 102 ALA A C 1
ATOM 728 O O . ALA A 1 102 ? 14.563 -2.764 -14.170 1.00 93.69 102 ALA A O 1
ATOM 729 N N . ALA A 1 103 ? 12.347 -2.929 -13.884 1.00 92.44 103 ALA A N 1
ATOM 730 C CA . ALA A 1 103 ? 12.056 -2.984 -15.315 1.00 92.44 103 ALA A CA 1
ATOM 731 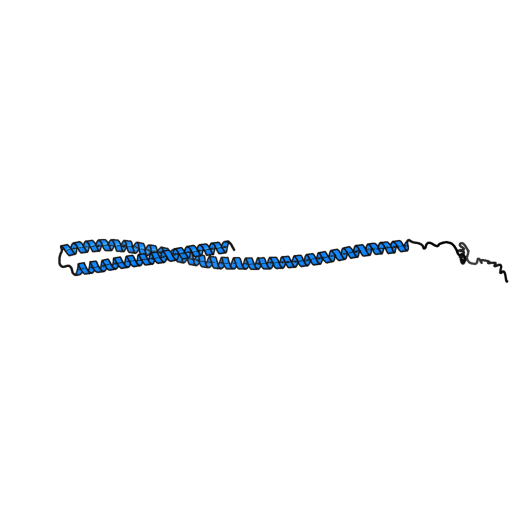C C . ALA A 1 103 ? 12.409 -1.668 -16.032 1.00 92.44 103 ALA A C 1
ATOM 733 O O . ALA A 1 103 ? 12.958 -1.694 -17.135 1.00 92.44 103 ALA A O 1
ATOM 734 N N . ALA A 1 104 ? 12.121 -0.518 -15.413 1.00 92.31 104 ALA A N 1
ATOM 735 C CA . ALA A 1 104 ? 12.469 0.788 -15.966 1.00 92.31 104 ALA A CA 1
ATOM 736 C C . ALA A 1 104 ? 13.991 0.993 -16.044 1.00 92.31 104 ALA A C 1
ATOM 738 O O . ALA A 1 104 ? 14.481 1.502 -17.052 1.00 92.31 104 ALA A O 1
ATOM 739 N N . GLU A 1 105 ? 14.736 0.555 -15.028 1.00 92.81 105 GLU A N 1
ATOM 740 C CA . GLU A 1 105 ? 16.200 0.593 -15.026 1.00 92.81 105 GLU A CA 1
ATOM 741 C C . GLU A 1 105 ? 16.783 -0.286 -16.140 1.00 92.81 105 GLU A C 1
ATOM 743 O O . GLU A 1 105 ? 17.602 0.175 -16.936 1.00 92.81 105 GLU A O 1
ATOM 748 N N . THR A 1 106 ? 16.284 -1.518 -16.276 1.00 93.81 106 THR A N 1
ATOM 749 C CA . THR A 1 106 ? 16.701 -2.438 -17.347 1.00 93.81 106 THR A CA 1
ATOM 750 C C . THR A 1 106 ? 16.446 -1.839 -18.733 1.00 93.81 106 THR A C 1
ATOM 752 O O . THR A 1 106 ? 17.304 -1.905 -19.613 1.00 93.81 106 THR A O 1
ATOM 755 N N . GLN A 1 107 ? 15.283 -1.212 -18.941 1.00 92.44 107 GLN A N 1
ATOM 756 C CA . GLN A 1 107 ? 14.972 -0.528 -20.201 1.00 92.44 107 GLN A CA 1
ATOM 757 C C . GLN A 1 107 ? 15.935 0.628 -20.486 1.00 92.44 107 GLN A C 1
ATOM 759 O O . GLN A 1 107 ? 16.349 0.792 -21.633 1.00 92.44 107 GLN A O 1
ATOM 764 N N . SER A 1 108 ? 16.318 1.397 -19.463 1.00 92.38 108 SER A N 1
ATOM 765 C CA . SER A 1 108 ? 17.306 2.472 -19.607 1.00 92.38 108 SER A CA 1
ATOM 766 C C . SER A 1 108 ? 18.664 1.923 -20.043 1.00 92.38 108 SER A C 1
ATOM 768 O O . SER A 1 108 ? 19.233 2.392 -21.025 1.00 92.38 108 SER A O 1
ATOM 770 N N . GLN A 1 109 ? 19.150 0.871 -19.380 1.00 94.69 109 GLN A N 1
ATOM 771 C CA . GLN A 1 109 ? 20.429 0.240 -19.718 1.00 94.69 109 GLN A CA 1
ATOM 772 C C . GLN A 1 109 ? 20.432 -0.335 -21.144 1.00 94.69 109 GLN A C 1
ATOM 774 O O . GLN A 1 109 ? 21.417 -0.204 -21.874 1.00 94.69 109 GLN A O 1
ATOM 779 N N . LEU A 1 110 ? 19.324 -0.950 -21.573 1.00 94.12 110 LEU A N 1
ATOM 780 C CA . LEU A 1 110 ? 19.169 -1.448 -22.942 1.00 94.12 110 LEU A CA 1
ATOM 781 C C . LEU A 1 110 ? 19.157 -0.316 -23.976 1.00 94.12 110 LEU A C 1
ATOM 783 O O . LEU A 1 110 ? 19.751 -0.470 -25.043 1.00 94.12 110 LEU A O 1
ATOM 787 N N . ALA A 1 111 ? 18.518 0.816 -23.673 1.00 93.56 111 ALA A N 1
ATOM 788 C CA . ALA A 1 111 ? 18.519 1.988 -24.546 1.00 93.56 111 ALA A CA 1
ATOM 789 C C . ALA A 1 111 ? 19.930 2.587 -24.698 1.00 93.56 111 ALA A C 1
ATOM 791 O O . ALA A 1 111 ? 20.355 2.902 -25.815 1.00 93.56 111 ALA A O 1
ATOM 792 N N . ASP A 1 112 ? 20.697 2.659 -23.608 1.00 95.12 112 ASP A N 1
ATOM 793 C CA . ASP A 1 112 ? 22.092 3.111 -23.635 1.00 95.12 112 ASP A CA 1
ATOM 794 C C . ASP A 1 112 ? 22.972 2.178 -24.478 1.00 95.12 112 ASP A C 1
ATOM 796 O O . ASP A 1 112 ? 23.786 2.627 -25.289 1.00 95.12 112 ASP A O 1
ATOM 800 N N . LEU A 1 113 ? 22.798 0.862 -24.322 1.00 95.38 113 LEU A N 1
ATOM 801 C CA . LEU A 1 113 ? 23.501 -0.132 -25.135 1.00 95.38 113 LEU A CA 1
ATOM 802 C C . LEU A 1 113 ? 23.123 -0.025 -26.615 1.00 95.38 113 LEU A C 1
ATOM 804 O O . LEU A 1 113 ? 24.008 -0.062 -27.470 1.00 95.38 113 LEU A O 1
ATOM 808 N N . ALA A 1 114 ? 21.837 0.140 -26.929 1.00 94.12 114 ALA A N 1
ATOM 809 C CA . ALA A 1 114 ? 21.372 0.318 -28.301 1.00 94.12 114 ALA A CA 1
ATOM 810 C C . ALA A 1 114 ? 21.991 1.565 -28.950 1.00 94.12 114 ALA A C 1
ATOM 812 O O . ALA A 1 114 ? 22.438 1.495 -30.097 1.00 94.12 114 ALA A O 1
ATOM 813 N N . THR A 1 115 ? 22.094 2.664 -28.198 1.00 95.69 115 THR A N 1
ATOM 814 C CA . THR A 1 115 ? 22.741 3.908 -28.644 1.00 95.69 115 THR A CA 1
ATOM 815 C C . THR A 1 115 ? 24.223 3.677 -28.942 1.00 95.69 115 THR A C 1
ATOM 817 O O . THR A 1 115 ? 24.672 3.936 -30.055 1.00 95.69 115 THR A O 1
ATOM 820 N N . LYS A 1 116 ? 24.969 3.049 -28.022 1.00 95.25 116 LYS A N 1
ATOM 821 C CA . LYS A 1 116 ? 26.390 2.707 -28.236 1.00 95.25 116 LYS A CA 1
ATOM 822 C C . LYS A 1 116 ? 26.613 1.811 -29.460 1.00 95.25 116 LYS A C 1
ATOM 824 O O . LYS A 1 116 ? 27.585 1.982 -30.202 1.00 95.25 116 LYS A O 1
ATOM 829 N N . VAL A 1 117 ? 25.727 0.838 -29.685 1.00 95.44 117 VAL A N 1
ATOM 830 C CA . VAL A 1 117 ? 25.780 -0.037 -30.868 1.00 95.44 117 VAL A CA 1
ATOM 831 C C . VAL A 1 117 ? 25.498 0.755 -32.145 1.00 95.44 117 VAL A C 1
ATOM 833 O O . VAL A 1 117 ? 26.176 0.532 -33.151 1.00 95.44 117 VAL A O 1
ATOM 836 N N . ALA A 1 118 ? 24.529 1.672 -32.121 1.00 93.69 118 ALA A N 1
ATOM 837 C CA . ALA A 1 118 ? 24.232 2.546 -33.250 1.00 93.69 118 ALA A CA 1
ATOM 838 C C . ALA A 1 118 ? 25.435 3.438 -33.592 1.00 93.69 118 ALA A C 1
ATOM 840 O O . ALA A 1 118 ? 25.880 3.418 -34.739 1.00 93.69 118 ALA A O 1
ATOM 841 N N . ASP A 1 119 ? 26.034 4.100 -32.600 1.00 95.19 119 ASP A N 1
ATOM 842 C CA . ASP A 1 119 ? 27.221 4.947 -32.777 1.00 95.19 119 ASP A CA 1
ATOM 843 C C . ASP A 1 119 ? 28.392 4.165 -33.386 1.00 95.19 119 ASP A C 1
ATOM 845 O O . ASP A 1 119 ? 29.041 4.610 -34.334 1.00 95.19 119 ASP A O 1
ATOM 849 N N . THR A 1 120 ? 28.622 2.939 -32.904 1.00 95.06 120 THR A N 1
ATOM 850 C CA . THR A 1 120 ? 29.675 2.059 -33.435 1.00 95.06 120 THR A CA 1
ATOM 851 C C . THR A 1 120 ? 29.429 1.704 -34.905 1.00 95.06 120 THR A C 1
ATOM 853 O O . THR A 1 120 ? 30.361 1.688 -35.714 1.00 95.06 120 THR A O 1
ATOM 856 N N . LYS A 1 121 ? 28.175 1.420 -35.278 1.00 92.56 121 LYS A N 1
ATOM 857 C CA . LYS A 1 121 ? 27.804 1.114 -36.668 1.00 92.56 121 LYS A CA 1
ATOM 858 C C . LYS A 1 121 ? 27.929 2.337 -37.574 1.00 92.56 121 LYS A C 1
ATOM 860 O O . LYS A 1 121 ? 28.405 2.188 -38.698 1.00 92.56 121 LYS A O 1
ATOM 865 N N . ILE A 1 122 ? 27.555 3.519 -37.086 1.00 94.81 122 ILE A N 1
ATOM 866 C CA . ILE A 1 122 ? 27.721 4.787 -37.806 1.00 94.81 122 ILE A CA 1
ATOM 867 C C . ILE A 1 122 ? 29.209 5.031 -38.081 1.00 94.81 122 ILE A C 1
ATOM 869 O O . ILE A 1 122 ? 29.594 5.165 -39.240 1.00 94.81 122 ILE A O 1
ATOM 873 N N . ALA A 1 123 ? 30.067 4.945 -37.061 1.00 94.12 123 ALA A N 1
ATOM 874 C CA . ALA A 1 123 ? 31.512 5.122 -37.221 1.00 94.12 123 ALA A CA 1
ATOM 875 C C . ALA A 1 123 ? 32.133 4.113 -38.212 1.00 94.12 123 ALA A C 1
ATOM 877 O O . ALA A 1 123 ? 33.014 4.450 -39.011 1.00 94.12 123 ALA A O 1
ATOM 878 N N . ALA A 1 124 ? 31.670 2.858 -38.201 1.00 92.00 124 ALA A N 1
ATOM 879 C CA . ALA A 1 124 ? 32.108 1.849 -39.164 1.00 92.00 124 ALA A CA 1
ATOM 880 C C . ALA A 1 124 ? 31.675 2.187 -40.604 1.00 92.00 124 ALA A C 1
ATOM 882 O O . ALA A 1 124 ? 32.478 2.044 -41.533 1.00 92.00 124 ALA A O 1
ATOM 883 N N . ALA A 1 125 ? 30.439 2.660 -40.791 1.00 90.81 125 ALA A N 1
ATOM 884 C CA . ALA A 1 125 ? 29.908 3.069 -42.088 1.00 90.81 125 ALA A CA 1
ATOM 885 C C . ALA A 1 125 ? 30.631 4.307 -42.649 1.00 90.81 125 ALA A C 1
ATOM 887 O O . ALA A 1 125 ? 30.981 4.332 -43.831 1.00 90.81 125 ALA A O 1
ATOM 888 N N . GLU A 1 126 ? 30.941 5.295 -41.807 1.00 93.56 126 GLU A N 1
ATOM 889 C CA . GLU A 1 126 ? 31.737 6.470 -42.187 1.00 93.56 126 GLU A CA 1
ATOM 890 C C . GLU A 1 126 ? 33.134 6.066 -42.671 1.00 93.56 126 GLU A C 1
ATOM 892 O O . GLU A 1 126 ? 33.585 6.487 -43.740 1.00 93.56 126 GLU A O 1
ATOM 897 N N . LYS A 1 127 ? 33.806 5.168 -41.937 1.00 92.19 127 LYS A N 1
ATOM 898 C CA . LYS A 1 127 ? 35.127 4.651 -42.320 1.00 92.19 127 LYS A CA 1
ATOM 899 C C . LYS A 1 127 ? 35.091 3.868 -43.634 1.00 92.19 127 LYS A C 1
ATOM 901 O O . LYS A 1 127 ? 36.032 3.963 -44.425 1.00 92.19 127 LYS A O 1
ATOM 906 N N . ALA A 1 128 ? 34.043 3.078 -43.870 1.00 89.94 128 ALA A N 1
ATOM 907 C CA . ALA A 1 128 ? 33.857 2.357 -45.128 1.00 89.94 128 ALA A CA 1
ATOM 908 C C . ALA A 1 128 ? 33.641 3.327 -46.302 1.00 89.94 128 ALA A C 1
ATOM 910 O O . ALA A 1 128 ? 34.325 3.214 -47.320 1.00 89.94 128 ALA A O 1
ATOM 911 N N . SER A 1 129 ? 32.788 4.334 -46.113 1.00 88.81 129 SER A N 1
ATOM 912 C CA . SER A 1 129 ? 32.496 5.362 -47.119 1.00 88.81 129 SER A CA 1
ATOM 913 C C . SER A 1 129 ? 33.748 6.165 -47.488 1.00 88.81 129 SER A C 1
ATOM 915 O O . SER A 1 129 ? 34.044 6.367 -48.665 1.00 88.81 129 SER A O 1
ATOM 917 N N . ALA A 1 130 ? 34.558 6.552 -46.497 1.00 90.69 130 ALA A N 1
ATOM 918 C CA . ALA A 1 130 ? 35.824 7.243 -46.738 1.00 90.69 130 ALA A CA 1
ATOM 919 C C . ALA A 1 130 ? 36.793 6.402 -47.593 1.00 90.69 130 ALA A C 1
ATOM 921 O O . ALA A 1 130 ? 37.423 6.924 -48.516 1.00 90.69 130 ALA A O 1
ATOM 922 N N . LYS A 1 131 ? 36.888 5.089 -47.334 1.00 89.12 131 LYS A N 1
ATOM 923 C CA . LYS A 1 131 ? 37.713 4.176 -48.146 1.00 89.12 131 LYS A CA 1
ATOM 924 C C . LYS A 1 131 ? 37.227 4.091 -49.592 1.00 89.12 131 LYS A C 1
ATOM 926 O O . LYS A 1 131 ? 38.052 4.093 -50.504 1.00 89.12 131 LYS A O 1
ATOM 931 N N . GLU A 1 132 ? 35.917 4.031 -49.808 1.00 89.88 132 GLU A N 1
ATOM 932 C CA . GLU A 1 132 ? 35.326 3.966 -51.147 1.00 89.88 132 GLU A CA 1
ATOM 933 C C . GLU A 1 132 ? 35.588 5.244 -51.958 1.00 89.88 132 GLU A C 1
ATOM 935 O O . GLU A 1 132 ? 35.968 5.175 -53.133 1.00 89.88 132 GLU A O 1
ATOM 940 N N . VAL A 1 133 ? 35.477 6.417 -51.325 1.00 90.44 133 VAL A N 1
ATOM 941 C CA . VAL A 1 133 ? 35.816 7.703 -51.955 1.00 90.44 133 VAL A CA 1
ATOM 942 C C . VAL A 1 133 ? 37.283 7.722 -52.385 1.00 90.44 133 VAL A C 1
ATOM 944 O O . VAL A 1 133 ? 37.576 8.039 -53.541 1.00 90.44 133 VAL A O 1
ATOM 947 N N . VAL A 1 134 ? 38.206 7.326 -51.501 1.00 88.88 134 VAL A N 1
ATOM 948 C CA . VAL A 1 134 ? 39.644 7.260 -51.818 1.00 88.88 134 VAL A CA 1
ATOM 949 C C . VAL A 1 134 ? 39.912 6.304 -52.983 1.00 88.88 134 VAL A C 1
ATOM 951 O O . VAL A 1 134 ? 40.624 6.671 -53.920 1.00 88.88 134 VAL A O 1
ATOM 954 N N . ALA A 1 135 ? 39.307 5.113 -52.979 1.00 87.31 135 ALA A N 1
ATOM 955 C CA . ALA A 1 135 ? 39.447 4.142 -54.064 1.00 87.31 135 ALA A CA 1
ATOM 956 C C . ALA A 1 135 ? 38.929 4.696 -55.404 1.00 87.31 135 ALA A C 1
ATOM 958 O O . ALA A 1 135 ? 39.588 4.559 -56.437 1.00 87.31 135 ALA A O 1
ATOM 959 N N . THR A 1 136 ? 37.789 5.389 -55.386 1.00 89.56 136 THR A N 1
ATOM 960 C CA . THR A 1 136 ? 37.191 6.005 -56.578 1.00 89.56 136 THR A CA 1
ATOM 961 C C . THR A 1 136 ? 38.067 7.123 -57.143 1.00 89.56 136 THR A C 1
ATOM 963 O O . THR A 1 136 ? 38.261 7.212 -58.360 1.00 89.56 136 THR A O 1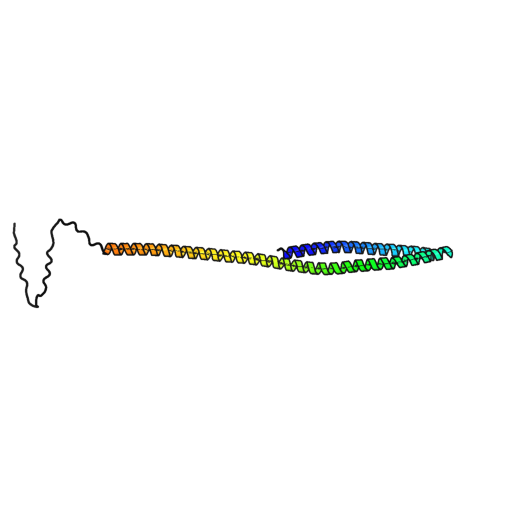
ATOM 966 N N . VAL A 1 137 ? 38.627 7.976 -56.279 1.00 89.31 137 VAL A N 1
ATOM 967 C CA . VAL A 1 137 ? 39.551 9.047 -56.684 1.00 89.31 137 VAL A CA 1
ATOM 968 C C . VAL A 1 137 ? 40.833 8.457 -57.274 1.00 89.31 137 VAL A C 1
ATOM 970 O O . VAL A 1 137 ? 41.242 8.865 -58.363 1.00 89.31 137 VAL A O 1
ATOM 973 N N . ALA A 1 138 ? 41.423 7.453 -56.619 1.00 85.62 138 ALA A N 1
ATOM 974 C CA . ALA A 1 138 ? 42.617 6.767 -57.109 1.00 85.62 138 ALA A CA 1
ATOM 975 C C . ALA A 1 138 ? 42.380 6.110 -58.480 1.00 85.62 138 ALA A C 1
ATOM 977 O O . ALA A 1 138 ? 43.195 6.267 -59.390 1.00 85.62 138 ALA A O 1
ATOM 978 N N . ALA A 1 139 ? 41.236 5.447 -58.673 1.00 86.25 139 ALA A N 1
ATOM 979 C CA . ALA A 1 139 ? 40.866 4.845 -59.952 1.00 86.25 139 ALA A CA 1
ATOM 980 C C . ALA A 1 139 ? 40.699 5.893 -61.068 1.00 86.25 139 ALA A C 1
ATOM 982 O O . ALA A 1 139 ? 41.189 5.696 -62.185 1.00 86.25 139 ALA A O 1
ATOM 983 N N . LYS A 1 140 ? 40.054 7.034 -60.781 1.00 89.06 140 LYS A N 1
ATOM 984 C CA . LYS A 1 140 ? 39.934 8.150 -61.738 1.00 89.06 140 LYS A CA 1
ATOM 985 C C . LYS A 1 140 ? 41.305 8.714 -62.122 1.00 89.06 140 LYS A C 1
ATOM 987 O O . LYS A 1 140 ? 41.555 8.914 -63.312 1.00 89.06 140 LYS A O 1
ATOM 992 N N . ALA A 1 141 ? 42.195 8.919 -61.150 1.00 84.00 141 ALA A N 1
ATOM 993 C CA . ALA A 1 141 ? 43.555 9.399 -61.391 1.00 84.00 141 ALA A CA 1
ATOM 994 C C . ALA A 1 141 ? 44.367 8.405 -62.239 1.00 84.00 141 ALA A C 1
ATOM 996 O O . ALA A 1 141 ? 44.948 8.792 -63.251 1.00 84.00 141 ALA A O 1
ATOM 997 N N . ALA A 1 142 ? 44.329 7.113 -61.903 1.00 82.62 142 ALA A N 1
ATOM 998 C CA . ALA A 1 142 ? 44.995 6.066 -62.676 1.00 82.62 142 ALA A CA 1
ATOM 999 C C . ALA A 1 142 ? 44.488 6.008 -64.128 1.00 82.62 142 ALA A C 1
ATOM 1001 O O . ALA A 1 142 ? 45.288 5.927 -65.061 1.00 82.62 142 ALA A O 1
ATOM 1002 N N . LYS A 1 143 ? 43.169 6.123 -64.344 1.00 84.50 143 LYS A N 1
ATOM 1003 C CA . LYS A 1 143 ? 42.570 6.162 -65.688 1.00 84.50 143 LYS A CA 1
ATOM 1004 C C . LYS A 1 143 ? 43.014 7.393 -66.485 1.00 84.50 143 LYS A C 1
ATOM 1006 O O . LYS A 1 143 ? 43.272 7.279 -67.684 1.00 84.50 143 LYS A O 1
ATOM 1011 N N . ALA A 1 144 ? 43.127 8.554 -65.839 1.00 83.19 144 ALA A N 1
ATOM 1012 C CA . ALA A 1 144 ? 43.644 9.767 -66.470 1.00 83.19 144 ALA A CA 1
ATO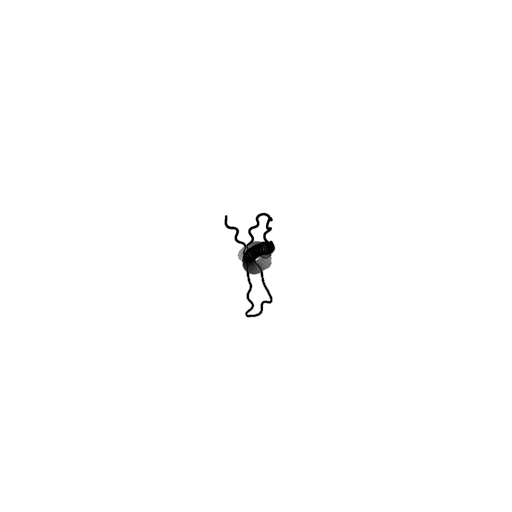M 1013 C C . ALA A 1 144 ? 45.117 9.604 -66.883 1.00 83.19 144 ALA A C 1
ATOM 1015 O O . ALA A 1 144 ? 45.456 9.878 -68.034 1.00 83.19 144 ALA A O 1
ATOM 1016 N N . THR A 1 145 ? 45.966 9.073 -65.999 1.00 80.12 145 THR A N 1
ATOM 1017 C CA . THR A 1 145 ? 47.385 8.798 -66.285 1.00 80.12 145 THR A CA 1
ATOM 1018 C C . THR A 1 145 ? 47.567 7.747 -67.383 1.00 80.12 145 THR A C 1
ATOM 1020 O O . THR A 1 145 ? 48.399 7.903 -68.273 1.00 80.12 145 THR A O 1
ATOM 1023 N N . ALA A 1 146 ? 46.756 6.688 -67.400 1.00 77.06 146 ALA A N 1
ATOM 1024 C CA . ALA A 1 146 ? 46.789 5.704 -68.481 1.00 77.06 146 ALA A CA 1
ATOM 1025 C C . ALA A 1 146 ? 46.446 6.344 -69.840 1.00 77.06 146 ALA A C 1
ATOM 1027 O O . ALA A 1 146 ? 47.096 6.058 -70.849 1.00 77.06 146 ALA A O 1
ATOM 1028 N N . LYS A 1 147 ? 45.470 7.263 -69.867 1.00 76.31 147 LYS A N 1
ATOM 1029 C CA . LYS A 1 147 ? 45.093 8.006 -71.077 1.00 76.31 147 LYS A CA 1
ATOM 1030 C C . LYS A 1 147 ? 46.220 8.925 -71.567 1.00 76.31 147 LYS A C 1
ATOM 1032 O O . LYS A 1 147 ? 46.421 9.020 -72.776 1.00 76.31 147 LYS A O 1
ATOM 1037 N N . THR A 1 148 ? 46.974 9.569 -70.673 1.00 72.56 148 THR A N 1
ATOM 1038 C CA . THR A 1 148 ? 48.112 10.420 -71.068 1.00 72.56 148 THR A CA 1
ATOM 1039 C C . THR A 1 148 ? 49.290 9.598 -71.589 1.00 72.56 148 THR A C 1
ATOM 1041 O O . THR A 1 148 ? 49.848 9.951 -72.623 1.00 72.56 148 THR A O 1
ATOM 1044 N N . ILE A 1 149 ? 49.618 8.459 -70.971 1.00 68.19 149 ILE A N 1
ATOM 1045 C CA . ILE A 1 149 ? 50.665 7.548 -71.472 1.00 68.19 149 ILE A CA 1
ATOM 1046 C C . ILE A 1 149 ? 50.304 7.009 -72.866 1.00 68.19 149 ILE A C 1
ATOM 1048 O O . ILE A 1 149 ? 51.149 6.989 -73.764 1.00 68.19 149 ILE A O 1
ATOM 1052 N N . ALA A 1 150 ? 49.043 6.617 -73.078 1.00 63.34 150 ALA A N 1
ATOM 1053 C CA . ALA A 1 150 ? 48.563 6.187 -74.390 1.00 63.34 150 ALA A CA 1
ATOM 1054 C C . ALA A 1 150 ? 48.653 7.313 -75.439 1.00 63.34 150 ALA A C 1
ATOM 1056 O O . ALA A 1 150 ? 49.060 7.065 -76.573 1.00 63.34 150 ALA A O 1
ATOM 1057 N N . ALA A 1 151 ? 48.347 8.558 -75.058 1.00 59.50 151 ALA A N 1
ATOM 1058 C CA . ALA A 1 151 ? 48.467 9.716 -75.942 1.00 59.50 151 ALA A CA 1
ATOM 1059 C C . ALA A 1 151 ? 49.928 10.063 -76.293 1.00 59.50 151 ALA A C 1
ATOM 1061 O O . ALA A 1 151 ? 50.201 10.476 -77.418 1.00 59.50 151 ALA A O 1
ATOM 1062 N N . VAL A 1 152 ? 50.880 9.859 -75.373 1.00 58.38 152 VAL A N 1
ATOM 1063 C CA . VAL A 1 152 ? 52.314 10.096 -75.627 1.00 58.38 152 VAL A CA 1
ATOM 1064 C C . VAL A 1 152 ? 52.897 9.051 -76.584 1.00 58.38 152 VAL A C 1
ATOM 1066 O O . VAL A 1 152 ? 53.669 9.415 -77.467 1.00 58.38 152 VAL A O 1
ATOM 1069 N N . LYS A 1 153 ? 52.474 7.778 -76.510 1.00 53.78 153 LYS A N 1
ATOM 1070 C CA . LYS A 1 153 ? 52.863 6.759 -77.510 1.00 53.78 153 LYS A CA 1
ATOM 1071 C C . LYS A 1 153 ? 52.299 7.023 -78.914 1.00 53.78 153 LYS A C 1
ATOM 1073 O O . LYS A 1 153 ? 52.852 6.510 -79.881 1.00 53.78 153 LYS A O 1
ATOM 1078 N N . ALA A 1 154 ? 51.232 7.814 -79.040 1.00 52.78 154 ALA A N 1
ATOM 1079 C CA . ALA A 1 154 ? 50.609 8.151 -80.322 1.00 52.78 154 ALA A CA 1
ATOM 1080 C C . ALA A 1 154 ? 51.199 9.405 -80.994 1.00 52.78 154 ALA A C 1
ATOM 1082 O O . ALA A 1 154 ? 50.827 9.723 -82.124 1.00 52.78 154 ALA A O 1
ATOM 1083 N N . LYS A 1 155 ? 52.116 10.129 -80.336 1.00 50.12 155 LYS A N 1
ATOM 1084 C CA . LYS A 1 155 ? 52.750 11.314 -80.921 1.00 50.12 155 LYS A CA 1
ATOM 1085 C C . LYS A 1 155 ? 54.135 10.951 -81.454 1.00 50.12 155 LYS A C 1
ATOM 1087 O O . LYS A 1 155 ? 55.116 10.952 -80.716 1.00 50.12 155 LYS A O 1
ATOM 1092 N N . ALA A 1 156 ? 54.206 10.645 -82.750 1.00 50.09 156 ALA A N 1
ATOM 1093 C CA . ALA A 1 156 ? 55.477 10.630 -83.469 1.00 50.09 156 ALA A CA 1
ATOM 1094 C C . ALA A 1 156 ? 56.171 12.000 -83.291 1.00 50.09 156 ALA A C 1
ATOM 1096 O O . ALA A 1 156 ? 55.481 13.028 -83.298 1.00 50.09 156 ALA A O 1
ATOM 1097 N N . PRO A 1 157 ? 57.500 12.050 -83.096 1.00 44.97 157 PRO A N 1
ATOM 1098 C CA . PRO A 1 157 ? 58.198 13.316 -82.919 1.00 44.97 157 PRO A CA 1
ATOM 1099 C C . PRO A 1 157 ? 57.987 14.194 -84.158 1.00 44.97 157 PRO A C 1
ATOM 1101 O O . PRO A 1 157 ? 58.185 13.752 -85.289 1.00 44.97 157 PRO A O 1
ATOM 1104 N N . ILE A 1 158 ? 57.570 15.445 -83.945 1.00 50.91 158 ILE A N 1
ATOM 1105 C CA . ILE A 1 158 ? 57.498 16.446 -85.012 1.00 50.91 158 ILE A CA 1
ATOM 1106 C C . ILE A 1 158 ? 58.940 16.816 -85.356 1.00 50.91 158 ILE A C 1
ATOM 1108 O O . ILE A 1 158 ? 59.593 17.555 -84.622 1.00 50.91 158 ILE A O 1
ATOM 1112 N N . VAL A 1 159 ? 59.446 16.273 -86.460 1.00 42.03 159 VAL A N 1
ATOM 1113 C CA . VAL A 1 159 ? 60.744 16.663 -87.007 1.00 42.03 159 VAL A CA 1
ATOM 1114 C C . VAL A 1 159 ? 60.543 17.957 -87.792 1.00 42.03 159 VAL A C 1
ATOM 1116 O O . VAL A 1 159 ? 60.000 17.952 -88.896 1.00 42.03 159 VAL A O 1
ATOM 1119 N N . ALA A 1 160 ? 60.974 19.079 -87.216 1.00 43.44 160 ALA A N 1
ATOM 1120 C CA . ALA A 1 160 ? 61.178 20.308 -87.969 1.00 43.44 160 ALA A CA 1
ATOM 1121 C C . ALA A 1 160 ? 62.309 20.064 -88.982 1.00 43.44 160 ALA A C 1
ATOM 1123 O O . ALA A 1 160 ? 63.467 19.860 -88.617 1.00 43.44 160 ALA A O 1
ATOM 1124 N N . ALA A 1 161 ? 61.963 20.026 -90.266 1.00 45.81 161 ALA A N 1
ATOM 1125 C CA . ALA A 1 161 ? 62.916 19.776 -91.333 1.00 45.81 161 ALA A CA 1
ATOM 1126 C C . ALA A 1 161 ? 63.810 21.002 -91.574 1.00 45.81 161 ALA A C 1
ATOM 1128 O O . ALA A 1 161 ? 63.406 21.947 -92.250 1.00 45.81 161 ALA A O 1
ATOM 1129 N N . LYS A 1 162 ? 65.054 20.958 -91.080 1.00 39.81 162 LYS A N 1
ATOM 1130 C CA . LYS A 1 162 ? 66.225 21.486 -91.804 1.00 39.81 162 LYS A CA 1
ATOM 1131 C C . LYS A 1 162 ? 67.533 21.009 -91.171 1.00 39.81 162 LYS A C 1
ATOM 1133 O O . LYS A 1 162 ? 67.875 21.408 -90.067 1.00 39.81 162 LYS A O 1
ATOM 1138 N N . GLY A 1 163 ? 68.271 20.183 -91.914 1.00 42.94 163 GLY A N 1
ATOM 1139 C CA . GLY A 1 163 ? 69.615 19.725 -91.554 1.00 42.94 163 GLY A CA 1
ATOM 1140 C C . GLY A 1 163 ? 69.906 18.318 -92.066 1.00 42.94 163 GLY A C 1
ATOM 1141 O O . GLY A 1 163 ? 69.931 17.370 -91.293 1.00 42.94 163 GLY A O 1
ATOM 1142 N N . VAL A 1 164 ? 70.084 18.167 -93.381 1.00 44.88 164 VAL A N 1
ATOM 1143 C CA . VAL A 1 164 ? 70.412 16.882 -94.015 1.00 44.88 164 VAL A CA 1
ATOM 1144 C C . VAL A 1 164 ? 71.855 16.491 -93.693 1.00 44.88 164 VAL A C 1
ATOM 1146 O O . VAL A 1 164 ? 72.796 17.073 -94.228 1.00 44.88 164 VAL A O 1
ATOM 1149 N N . ARG A 1 165 ? 72.006 15.440 -92.888 1.00 49.50 165 ARG A N 1
ATOM 1150 C CA . ARG A 1 165 ? 72.957 14.345 -93.123 1.00 49.50 165 ARG A CA 1
ATOM 1151 C C . ARG A 1 165 ? 72.235 13.053 -92.763 1.00 49.50 165 ARG A C 1
ATOM 1153 O O . ARG A 1 165 ? 72.204 12.655 -91.606 1.00 49.50 165 ARG A O 1
ATOM 1160 N N . SER A 1 166 ? 71.579 12.463 -93.753 1.00 55.28 166 SER A N 1
ATOM 1161 C CA . SER A 1 166 ? 70.949 11.154 -93.614 1.00 55.28 166 SER A CA 1
ATOM 1162 C C . SER A 1 166 ? 71.893 10.113 -94.194 1.00 55.28 166 SER A C 1
ATOM 1164 O O . SER A 1 166 ? 72.198 10.172 -95.385 1.00 55.28 166 SER A O 1
ATOM 1166 N N . ASP A 1 167 ? 72.339 9.167 -93.369 1.00 60.25 167 ASP A N 1
ATOM 1167 C CA . ASP A 1 167 ? 72.869 7.903 -93.873 1.00 60.25 167 ASP A CA 1
ATOM 1168 C C . ASP A 1 167 ? 71.769 7.248 -94.717 1.00 60.25 167 ASP A C 1
ATOM 1170 O O . ASP A 1 167 ? 70.652 7.012 -94.246 1.00 60.25 167 ASP A O 1
ATOM 1174 N N . ALA A 1 168 ? 72.042 7.036 -96.003 1.00 64.69 168 ALA A N 1
ATOM 1175 C CA . ALA A 1 168 ? 71.067 6.475 -96.925 1.00 64.69 168 ALA A CA 1
ATOM 1176 C C . ALA A 1 168 ? 70.900 4.970 -96.654 1.00 64.69 168 ALA A C 1
ATOM 1178 O O . ALA A 1 168 ? 71.724 4.157 -97.068 1.00 64.69 168 ALA A O 1
ATOM 1179 N N . LEU A 1 169 ? 69.819 4.592 -95.970 1.00 65.19 169 LEU A N 1
ATOM 1180 C CA . LEU A 1 169 ? 69.360 3.205 -95.870 1.00 65.19 169 LEU A CA 1
ATOM 1181 C C . LEU A 1 169 ? 68.632 2.818 -97.165 1.00 65.19 169 LEU A C 1
ATOM 1183 O O . LEU A 1 169 ? 67.535 3.304 -97.436 1.00 65.19 169 LEU A O 1
ATOM 1187 N N . ILE A 1 170 ? 69.236 1.934 -97.963 1.00 69.62 170 ILE A N 1
ATOM 1188 C CA . ILE A 1 170 ? 68.619 1.356 -99.165 1.00 69.62 170 ILE A CA 1
ATOM 1189 C C . ILE A 1 170 ? 68.246 -0.099 -98.863 1.00 69.62 170 ILE A C 1
ATOM 1191 O O . ILE A 1 170 ? 69.122 -0.952 -98.737 1.00 69.62 170 ILE A O 1
ATOM 1195 N N . ASN A 1 171 ? 66.946 -0.393 -98.782 1.00 73.50 171 ASN A N 1
ATOM 1196 C CA . ASN A 1 171 ? 66.448 -1.765 -98.663 1.00 73.50 171 ASN A CA 1
ATOM 1197 C C . ASN A 1 171 ? 66.298 -2.390 -100.054 1.00 73.50 171 ASN A C 1
ATOM 1199 O O . ASN A 1 171 ? 65.434 -1.990 -100.832 1.00 73.50 171 ASN A O 1
ATOM 1203 N N . ILE A 1 172 ? 67.124 -3.392 -100.355 1.00 70.75 172 ILE A N 1
ATOM 1204 C CA . ILE A 1 172 ? 67.060 -4.156 -101.606 1.00 70.75 172 ILE A CA 1
ATOM 1205 C C . ILE A 1 172 ? 66.319 -5.466 -101.326 1.00 70.75 172 ILE A C 1
ATOM 1207 O O . ILE A 1 172 ? 66.747 -6.254 -100.487 1.00 70.75 172 ILE A O 1
ATOM 1211 N N . THR A 1 173 ? 65.210 -5.710 -102.028 1.00 78.56 173 THR A N 1
ATOM 1212 C CA . THR A 1 173 ? 64.431 -6.958 -101.934 1.00 78.56 173 THR A CA 1
ATOM 1213 C C . THR A 1 173 ? 64.497 -7.734 -103.254 1.00 78.56 173 THR A C 1
ATOM 1215 O O . THR A 1 173 ? 64.766 -7.157 -104.306 1.00 78.56 173 THR A O 1
ATOM 1218 N N . GLY A 1 174 ? 64.304 -9.058 -103.208 1.00 78.75 174 GLY A N 1
ATOM 1219 C CA . GLY A 1 174 ? 64.255 -9.912 -104.407 1.00 78.75 174 GLY A CA 1
ATOM 1220 C C . GLY A 1 174 ? 65.600 -10.431 -104.937 1.00 78.75 174 GLY A C 1
ATOM 1221 O O . GLY A 1 174 ? 65.638 -11.014 -106.020 1.00 78.75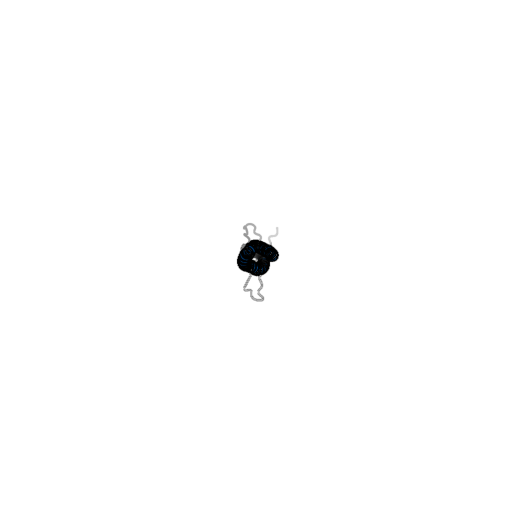 174 GLY A O 1
ATOM 1222 N N . LEU A 1 175 ? 66.700 -10.265 -104.193 1.00 81.31 175 LEU A N 1
ATOM 1223 C CA . LEU A 1 175 ? 67.984 -10.886 -104.536 1.00 81.31 175 LEU A CA 1
ATOM 1224 C C . LEU A 1 175 ? 67.919 -12.401 -104.321 1.00 81.31 175 LEU A C 1
ATOM 1226 O O . LEU A 1 175 ? 67.548 -12.874 -103.246 1.00 81.31 175 LEU A O 1
ATOM 1230 N N . LYS A 1 176 ? 68.312 -13.166 -105.340 1.00 80.69 176 LYS A N 1
ATOM 1231 C CA . LYS A 1 176 ? 68.439 -14.623 -105.226 1.00 80.69 176 LYS A CA 1
ATOM 1232 C C . LYS A 1 176 ? 69.760 -14.990 -104.532 1.00 80.69 176 LYS A C 1
ATOM 1234 O O . LYS A 1 176 ? 70.736 -14.242 -104.661 1.00 80.69 176 LYS A O 1
ATOM 1239 N N . PRO A 1 177 ? 69.839 -16.142 -103.840 1.00 77.62 177 PRO A N 1
ATOM 1240 C CA . PRO A 1 177 ? 71.090 -16.613 -103.250 1.00 77.62 177 PRO A CA 1
ATOM 1241 C C . PRO A 1 177 ? 72.225 -16.646 -104.287 1.00 77.62 177 PRO A C 1
ATOM 1243 O O . PRO A 1 177 ? 72.067 -17.206 -105.369 1.00 77.62 177 PRO A O 1
ATOM 1246 N N . GLY A 1 178 ? 73.357 -16.011 -103.967 1.00 81.75 178 GLY A N 1
ATOM 1247 C CA . GLY A 1 178 ? 74.540 -15.922 -104.837 1.00 81.75 178 GLY A CA 1
ATOM 1248 C C . GLY A 1 178 ? 74.655 -14.647 -105.688 1.00 81.75 178 GLY A C 1
ATOM 1249 O O . GLY A 1 178 ? 75.710 -14.407 -106.277 1.00 81.75 178 GLY A O 1
ATOM 1250 N N . GLN A 1 179 ? 73.627 -13.794 -105.732 1.00 85.44 179 GLN A N 1
ATOM 1251 C CA . GLN A 1 179 ? 73.648 -12.546 -106.503 1.00 85.44 179 GLN A CA 1
ATOM 1252 C C . GLN A 1 179 ? 74.365 -11.418 -105.732 1.00 85.44 179 GLN A C 1
ATOM 1254 O O . GLN A 1 179 ? 74.010 -11.109 -104.597 1.00 85.44 179 GLN A O 1
ATOM 1259 N N . LYS A 1 180 ? 75.390 -10.799 -106.339 1.00 85.25 180 LYS A N 1
ATOM 1260 C CA . LYS A 1 180 ? 76.215 -9.745 -105.710 1.00 85.25 180 LYS A CA 1
ATOM 1261 C C . LYS A 1 180 ? 75.774 -8.339 -106.132 1.00 85.25 180 LYS A C 1
ATOM 1263 O O . LYS A 1 180 ? 75.452 -8.116 -107.296 1.00 85.25 180 LYS A O 1
ATOM 1268 N N . ILE A 1 181 ? 75.846 -7.384 -105.204 1.00 82.56 181 ILE A N 1
ATOM 1269 C CA . ILE A 1 181 ? 75.627 -5.951 -105.461 1.00 82.56 181 ILE A CA 1
ATOM 1270 C C . ILE A 1 181 ? 76.980 -5.292 -105.766 1.00 82.56 181 ILE A C 1
ATOM 1272 O O . ILE A 1 181 ? 77.955 -5.528 -105.054 1.00 82.56 181 ILE A O 1
ATOM 1276 N N . ARG A 1 182 ? 77.052 -4.454 -106.809 1.00 82.88 182 ARG A N 1
ATOM 1277 C CA . ARG A 1 182 ? 78.212 -3.587 -107.077 1.00 82.88 182 ARG A CA 1
ATOM 1278 C C . ARG A 1 182 ? 77.898 -2.162 -106.637 1.00 82.88 182 ARG A C 1
ATOM 1280 O O . ARG A 1 182 ? 76.878 -1.613 -107.038 1.00 82.88 182 ARG A O 1
ATOM 1287 N N . VAL A 1 183 ? 78.791 -1.572 -105.846 1.00 81.81 183 VAL A N 1
ATOM 1288 C CA . VAL A 1 183 ? 78.708 -0.176 -105.400 1.00 81.81 183 VAL A CA 1
ATOM 1289 C C . VAL A 1 183 ? 79.896 0.581 -105.982 1.00 81.81 183 VAL A C 1
ATOM 1291 O O . VAL A 1 183 ? 81.034 0.131 -105.862 1.00 81.81 183 VAL A O 1
ATOM 1294 N N . SER A 1 184 ? 79.640 1.722 -106.617 1.00 79.31 184 SER A N 1
ATOM 1295 C CA . SER A 1 184 ? 80.679 2.615 -107.134 1.00 79.31 184 SER A CA 1
ATOM 1296 C C . SER A 1 184 ? 80.581 3.954 -106.423 1.00 79.31 184 SER A C 1
ATOM 1298 O O . SER A 1 184 ? 79.516 4.565 -106.387 1.00 79.31 184 SER A O 1
ATOM 1300 N N . VAL A 1 185 ? 81.697 4.405 -105.854 1.00 80.00 185 VAL A N 1
ATOM 1301 C CA . VAL A 1 185 ? 81.780 5.666 -105.114 1.00 80.00 185 VAL A CA 1
ATOM 1302 C C . VAL A 1 185 ? 82.743 6.588 -105.845 1.00 80.00 185 VAL A C 1
ATOM 1304 O O . VAL A 1 185 ? 83.867 6.197 -106.154 1.00 80.00 185 VAL A O 1
ATOM 1307 N N . LYS A 1 186 ? 82.314 7.823 -106.115 1.00 80.19 186 LYS A N 1
ATOM 1308 C CA . LYS A 1 186 ? 83.207 8.881 -106.589 1.00 80.19 186 LYS A CA 1
ATOM 1309 C C . LYS A 1 186 ? 83.789 9.599 -105.376 1.00 80.19 186 LYS A C 1
ATOM 1311 O O . LYS A 1 186 ? 83.071 10.316 -104.683 1.00 80.19 186 LYS A O 1
ATOM 1316 N N . VAL A 1 187 ? 85.077 9.398 -105.121 1.00 81.56 187 VAL A N 1
ATOM 1317 C CA . VAL A 1 187 ? 85.799 10.109 -104.062 1.00 81.56 187 VAL A CA 1
ATOM 1318 C C . VAL A 1 187 ? 86.406 11.368 -104.667 1.00 81.56 187 VAL A C 1
ATOM 1320 O O . VAL A 1 187 ? 87.232 11.285 -105.571 1.00 81.56 187 VAL A O 1
ATOM 1323 N N . ASN A 1 188 ? 85.992 12.537 -104.184 1.00 75.94 188 ASN A N 1
ATOM 1324 C CA . ASN A 1 188 ? 86.660 13.791 -104.513 1.00 75.94 188 ASN A CA 1
ATOM 1325 C C . ASN A 1 188 ? 87.720 14.046 -103.437 1.00 75.94 188 ASN A C 1
ATOM 1327 O O . ASN A 1 188 ? 87.369 14.381 -102.307 1.00 75.94 188 ASN A O 1
ATOM 1331 N N . ILE A 1 189 ? 88.994 13.853 -103.776 1.00 69.94 189 ILE A N 1
ATOM 1332 C CA . ILE A 1 189 ? 90.114 14.191 -102.891 1.00 69.94 189 ILE A CA 1
ATOM 1333 C C . ILE A 1 189 ? 90.396 15.689 -103.062 1.00 69.94 189 ILE A C 1
ATOM 1335 O O . ILE A 1 189 ? 90.488 16.169 -104.193 1.00 69.94 189 ILE A O 1
ATOM 1339 N N . LYS A 1 190 ? 90.465 16.417 -101.948 1.00 57.38 190 LYS A N 1
ATOM 1340 C CA . LYS A 1 190 ? 90.936 17.803 -101.874 1.00 57.38 190 LYS A CA 1
ATOM 1341 C C . LYS A 1 190 ? 92.317 17.828 -101.248 1.00 57.38 190 LYS A C 1
ATOM 1343 O O . LYS A 1 190 ? 92.531 16.996 -100.339 1.00 57.38 190 LYS A O 1
#

Foldseek 3Di:
DVQLVVLVVVLVVLVVVLVVLVVQLVVLVVQLVVLVVVLVVLVVQLVPDPDPVSNVVSVVVNVVSVVVNVVSVVSNVVSVVSNVVSVVVSVVSVVVSVVVVVVVVVVVVVVVVVVVVVVVVVVVVVVVVVVVVVVVVVVVVVVVVVVVVVVVVVDDDDDPDDDDDDPDDDDDPDDDPPDDDDDDDDDDDD

Secondary structure (DSSP, 8-state):
-HHHHHHHHHHHHHHHHHHHHHHHHHHHHHHHHHHHHHHHHHHHHHHH--SHHHHHHHHHHHHHHHHHHHHHHHHHHHHHHHHHHHHHHHHHHHHHHHHHHHHHHHHHHHHHHHHHHHHHHHHHHHHHHHHHHHHHHHHHHHHHHHHHHHHHHT--------------------PPTTPPPP--------

pLDDT: mean 87.05, std 14.26, range [39.81, 97.75]

Sequence (190 aa):
MAAAQQKADALAAVVAENAAAEVAAQKAASALAEVLEQRAEISSKLATSLKPADRASTEKALAAVEDKIDAAQEIADKAIEQVEVLDASQEKLQQSVIVAAAAAETQSQLADLATKVADTKIAAAEKASAKEVVATVAAKAAKATAKTIAAVKAKAPIVAAKGVRSDALINITGLKPGQKIRVSVKVNIK

Organism: NCBI:txid449393